Protein AF-A0A6P5A2H7-F1 (afdb_monomer_lite)

Structure (mmCIF, N/CA/C/O backbone):
data_AF-A0A6P5A2H7-F1
#
_entry.id   AF-A0A6P5A2H7-F1
#
loop_
_atom_site.group_PDB
_atom_site.id
_atom_site.type_symbol
_atom_site.label_atom_id
_atom_site.label_alt_id
_atom_site.label_comp_id
_atom_site.label_asym_id
_atom_site.label_entity_id
_atom_site.label_seq_id
_atom_site.pdbx_PDB_ins_code
_atom_site.Cartn_x
_atom_site.Cartn_y
_atom_site.Cartn_z
_atom_site.occupancy
_atom_site.B_iso_or_equiv
_atom_site.auth_seq_id
_atom_site.auth_comp_id
_atom_site.auth_asym_id
_atom_site.auth_atom_id
_atom_site.pdbx_PDB_model_num
ATOM 1 N N . MET A 1 1 ? -20.414 -15.744 13.233 1.00 48.28 1 MET A N 1
ATOM 2 C CA . MET A 1 1 ? -19.591 -16.223 12.104 1.00 48.28 1 MET A CA 1
ATOM 3 C C . MET A 1 1 ? -18.818 -17.402 12.631 1.00 48.28 1 MET A C 1
ATOM 5 O O . MET A 1 1 ? -18.365 -17.320 13.765 1.00 48.28 1 MET A O 1
ATOM 9 N N . ASP A 1 2 ? -18.699 -18.472 11.853 1.00 51.06 2 ASP A N 1
ATOM 10 C CA . ASP A 1 2 ? -17.802 -19.577 12.188 1.00 51.06 2 ASP A CA 1
ATOM 11 C C . ASP A 1 2 ? -16.380 -18.997 12.335 1.00 51.06 2 ASP A C 1
ATOM 13 O O . ASP A 1 2 ? -15.995 -18.160 11.515 1.00 51.06 2 ASP A O 1
ATOM 17 N N . ASP A 1 3 ? -15.587 -19.392 13.338 1.00 54.53 3 ASP A N 1
ATOM 18 C CA . ASP A 1 3 ? -14.183 -18.929 13.461 1.00 54.53 3 ASP A CA 1
ATOM 19 C C . ASP A 1 3 ? -13.400 -19.211 12.167 1.00 54.53 3 ASP A C 1
ATOM 21 O O . ASP A 1 3 ? -12.464 -18.491 11.804 1.00 54.53 3 ASP A O 1
ATOM 25 N N . LYS A 1 4 ? -13.878 -20.222 11.423 1.00 53.88 4 LYS A N 1
ATOM 26 C CA . LYS A 1 4 ? -13.448 -20.597 10.081 1.00 53.88 4 LYS A CA 1
ATOM 27 C C . LYS A 1 4 ? -13.602 -19.504 9.017 1.0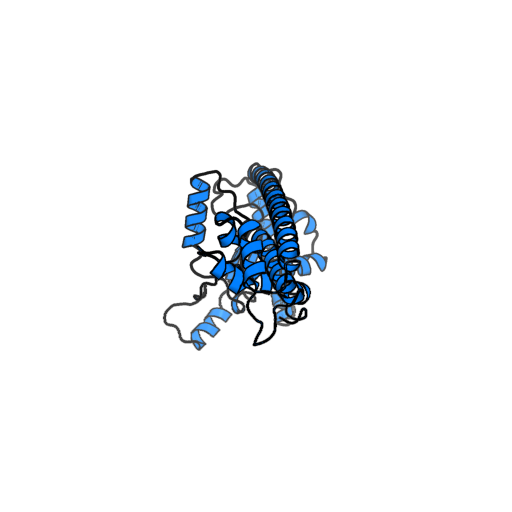0 53.88 4 LYS A C 1
ATOM 29 O O . LYS A 1 4 ? -12.895 -19.600 8.023 1.00 53.88 4 LYS A O 1
ATOM 34 N N . ASP A 1 5 ? -14.449 -18.500 9.222 1.00 54.66 5 ASP A N 1
ATOM 35 C CA . ASP A 1 5 ? -14.793 -17.460 8.243 1.00 54.66 5 ASP A CA 1
ATOM 36 C C . ASP A 1 5 ? -14.497 -16.024 8.742 1.00 54.66 5 ASP A C 1
ATOM 38 O O . ASP A 1 5 ? -15.050 -15.035 8.248 1.00 54.66 5 ASP A O 1
ATOM 42 N N . SER A 1 6 ? -13.618 -15.896 9.742 1.00 60.97 6 SER A N 1
ATOM 43 C CA . SER A 1 6 ? -13.138 -14.602 10.243 1.00 60.97 6 SER A CA 1
ATOM 44 C C . SER A 1 6 ? -12.248 -13.892 9.211 1.00 60.97 6 SER A C 1
ATOM 46 O O . SER A 1 6 ? -11.495 -14.534 8.488 1.00 60.97 6 SER A O 1
ATOM 48 N N . PHE A 1 7 ? -12.281 -12.557 9.146 1.00 59.34 7 PHE A N 1
ATOM 49 C CA . PHE A 1 7 ? -11.375 -11.741 8.333 1.00 59.34 7 PHE A CA 1
ATOM 50 C C . PHE A 1 7 ? -9.912 -12.057 8.644 1.00 59.34 7 PHE A C 1
ATOM 52 O O . PHE A 1 7 ? -9.124 -12.158 7.716 1.00 59.34 7 PHE A O 1
ATOM 59 N N . LYS A 1 8 ? -9.556 -12.290 9.916 1.00 63.56 8 LYS A N 1
ATOM 60 C CA . LYS A 1 8 ? -8.219 -12.762 10.302 1.00 63.56 8 LYS A CA 1
ATOM 61 C C . LYS A 1 8 ? -7.849 -14.056 9.588 1.00 63.56 8 LYS A C 1
ATOM 63 O O . LYS A 1 8 ? -6.813 -14.110 8.942 1.00 63.56 8 LYS A O 1
ATOM 68 N N . LYS A 1 9 ? -8.720 -15.063 9.657 1.00 65.56 9 LYS A N 1
ATOM 69 C CA . LYS A 1 9 ? -8.481 -16.356 9.021 1.00 65.56 9 LYS A CA 1
ATOM 70 C C . LYS A 1 9 ? -8.514 -16.259 7.500 1.00 65.56 9 LYS A C 1
ATOM 72 O O . LYS A 1 9 ? -7.657 -16.839 6.863 1.00 65.56 9 LYS A O 1
ATOM 77 N N . ARG A 1 10 ? -9.395 -15.444 6.912 1.00 64.19 10 ARG A N 1
ATOM 78 C CA . ARG A 1 10 ? -9.357 -15.123 5.476 1.00 64.19 10 ARG A CA 1
ATOM 79 C C . ARG A 1 10 ? -8.057 -14.424 5.089 1.00 64.19 10 ARG A C 1
ATOM 81 O O . ARG A 1 10 ? -7.563 -14.685 4.011 1.00 64.19 10 ARG A O 1
ATOM 88 N N . LEU A 1 11 ? -7.492 -13.568 5.938 1.00 62.72 11 LEU A N 1
ATOM 89 C CA . LEU A 1 11 ? -6.199 -12.923 5.694 1.00 62.72 11 LEU A CA 1
ATOM 90 C C . LEU A 1 11 ? -5.023 -13.902 5.841 1.00 62.72 11 LEU A C 1
ATOM 92 O O . LEU A 1 11 ? -4.012 -13.737 5.173 1.00 62.72 11 LEU A O 1
ATOM 96 N N . GLU A 1 12 ? -5.151 -14.890 6.729 1.00 68.31 12 GLU A N 1
ATOM 97 C CA . GLU A 1 12 ? -4.170 -15.958 6.952 1.00 68.31 12 GLU A CA 1
ATOM 98 C C . GLU A 1 12 ? -4.262 -17.073 5.885 1.00 68.31 12 GLU A C 1
ATOM 100 O O . GLU A 1 12 ? -3.249 -17.683 5.553 1.00 68.31 12 GLU A O 1
ATOM 105 N N . GLU A 1 13 ? -5.452 -17.329 5.328 1.00 62.97 13 GLU A N 1
ATOM 106 C CA . GLU A 1 13 ? -5.728 -18.330 4.283 1.00 62.97 13 GLU A CA 1
ATOM 107 C C . GLU A 1 13 ? -5.583 -17.768 2.861 1.00 62.97 13 GLU A C 1
ATOM 109 O O . GLU A 1 13 ? -5.136 -18.481 1.959 1.00 62.97 13 GLU A O 1
ATOM 114 N N . GLU A 1 14 ? -5.925 -16.494 2.641 1.00 59.12 14 GLU A N 1
ATOM 115 C CA . GLU A 1 14 ? -5.654 -15.775 1.394 1.00 59.12 14 GLU A CA 1
ATOM 116 C C . GLU A 1 14 ? -4.161 -15.429 1.365 1.00 59.12 14 GLU A C 1
ATOM 118 O O . GLU A 1 14 ? -3.723 -14.349 1.759 1.00 59.12 14 GLU A O 1
ATOM 123 N N . THR A 1 15 ? -3.368 -16.387 0.884 1.00 54.09 15 THR A N 1
ATOM 124 C CA . THR A 1 15 ? -1.927 -16.219 0.629 1.00 54.09 15 THR A CA 1
ATOM 125 C C . THR A 1 15 ? -1.640 -15.158 -0.435 1.00 54.09 15 THR A C 1
ATOM 127 O O . THR A 1 15 ? -0.510 -14.680 -0.552 1.00 54.09 15 THR A O 1
ATOM 130 N N . ASP A 1 16 ? -2.668 -14.758 -1.186 1.00 58.16 16 ASP A N 1
ATOM 131 C CA . ASP A 1 16 ? -2.595 -13.722 -2.197 1.00 58.16 16 ASP A CA 1
ATOM 132 C C . ASP A 1 16 ? -2.783 -12.325 -1.584 1.00 58.16 16 ASP A C 1
ATOM 134 O O . ASP A 1 16 ? -3.842 -11.700 -1.694 1.00 58.16 16 ASP A O 1
ATOM 138 N N . GLU A 1 17 ? -1.720 -11.816 -0.945 1.00 58.84 17 GLU A N 1
ATOM 139 C CA . GLU A 1 17 ? -1.646 -10.468 -0.347 1.00 58.84 17 GLU A CA 1
ATOM 140 C C . GLU A 1 17 ? -2.147 -9.364 -1.303 1.00 58.84 17 GLU A C 1
ATOM 142 O O . GLU A 1 17 ? -2.619 -8.303 -0.889 1.00 58.84 17 GLU A O 1
ATOM 147 N N . VAL A 1 18 ? -2.085 -9.631 -2.601 1.00 55.09 18 VAL A N 1
ATOM 148 C CA . VAL A 1 18 ? -2.538 -8.811 -3.721 1.00 55.09 18 VAL A CA 1
ATOM 149 C C . VAL A 1 18 ? -4.020 -8.525 -3.671 1.00 55.09 18 VAL A C 1
ATOM 151 O O . VAL A 1 18 ? -4.433 -7.365 -3.723 1.00 55.09 18 VAL A O 1
ATOM 154 N N . LYS A 1 19 ? -4.818 -9.588 -3.609 1.00 62.91 19 LYS A N 1
ATOM 155 C CA . LYS A 1 19 ? -6.267 -9.516 -3.667 1.00 62.91 19 LYS A CA 1
ATOM 156 C C . LYS A 1 19 ? -6.755 -8.777 -2.435 1.00 62.91 19 LYS A C 1
ATOM 158 O O . LYS A 1 19 ? -7.520 -7.823 -2.562 1.00 62.91 19 LYS A O 1
ATOM 163 N N . THR A 1 20 ? -6.179 -9.098 -1.277 1.00 63.22 20 THR A N 1
ATOM 164 C CA . THR A 1 20 ? -6.415 -8.407 -0.006 1.00 63.22 20 THR A CA 1
ATOM 165 C C . THR A 1 20 ? -6.059 -6.923 -0.077 1.00 63.22 20 THR A C 1
ATOM 167 O O . THR A 1 20 ? -6.863 -6.090 0.326 1.00 63.22 20 THR A O 1
ATOM 170 N N . THR A 1 21 ? -4.897 -6.567 -0.631 1.00 62.97 21 THR A N 1
ATOM 171 C CA . THR A 1 21 ? -4.448 -5.168 -0.757 1.00 62.97 21 THR A CA 1
ATOM 172 C C . THR A 1 21 ? -5.308 -4.384 -1.760 1.00 62.97 21 THR A C 1
ATOM 174 O O . THR A 1 21 ? -5.609 -3.212 -1.540 1.00 62.97 21 THR A O 1
ATOM 177 N N . SER A 1 22 ? -5.763 -5.021 -2.843 1.00 61.41 22 SER A N 1
ATOM 178 C CA . SER A 1 22 ? -6.564 -4.379 -3.895 1.00 61.41 22 SER A CA 1
ATOM 179 C C . SER A 1 22 ? -7.938 -3.883 -3.426 1.00 61.41 22 SER A C 1
ATOM 181 O O . SER A 1 22 ? -8.444 -2.910 -3.984 1.00 61.41 22 SER A O 1
ATOM 183 N N . TYR A 1 23 ? -8.512 -4.486 -2.375 1.00 61.44 23 TYR A N 1
ATOM 184 C CA . TYR A 1 23 ? -9.780 -4.042 -1.781 1.00 61.44 23 TYR A CA 1
ATOM 185 C C . TYR A 1 23 ? -9.692 -2.672 -1.102 1.00 61.44 23 TYR A C 1
ATOM 187 O O . TYR A 1 23 ? -10.712 -2.016 -0.911 1.00 61.44 23 TYR A O 1
ATOM 195 N N . PHE A 1 24 ? -8.487 -2.232 -0.735 1.00 59.00 24 PHE A N 1
ATOM 196 C CA . PHE A 1 24 ? -8.271 -0.971 -0.024 1.00 59.00 24 PHE A CA 1
ATOM 197 C C . PHE A 1 24 ? -7.977 0.213 -0.952 1.00 59.00 24 PHE A C 1
ATOM 199 O O . PHE A 1 24 ? -7.804 1.335 -0.476 1.00 59.00 24 PHE A O 1
ATOM 206 N N . TYR A 1 25 ? -7.915 -0.010 -2.266 1.00 59.78 25 TYR A N 1
ATOM 207 C CA . TYR A 1 25 ? -7.719 1.053 -3.246 1.00 59.78 25 TYR A CA 1
ATOM 208 C C . TYR A 1 25 ? -9.031 1.414 -3.938 1.00 59.78 25 TYR A C 1
ATOM 210 O O . TYR A 1 25 ? -9.888 0.565 -4.177 1.00 59.78 25 TYR A O 1
ATOM 218 N N . LEU A 1 26 ? -9.164 2.690 -4.308 1.00 51.38 26 LEU A N 1
ATOM 219 C CA . LEU A 1 26 ? -10.246 3.164 -5.166 1.00 51.38 26 LEU A CA 1
ATOM 220 C C . LEU A 1 26 ? -10.202 2.409 -6.500 1.00 51.38 26 LEU A C 1
ATOM 222 O O . LEU A 1 26 ? -9.329 2.638 -7.339 1.00 51.38 26 LEU A O 1
ATOM 226 N N . GLN A 1 27 ? -11.158 1.503 -6.694 1.00 46.53 27 GLN A N 1
ATOM 227 C CA . GLN A 1 27 ? -11.387 0.871 -7.983 1.00 46.53 27 GLN A CA 1
ATOM 228 C C . GLN A 1 27 ? -12.131 1.868 -8.872 1.00 46.53 27 GLN A C 1
ATOM 230 O O . GLN A 1 27 ? -13.315 2.131 -8.679 1.00 46.53 27 GLN A O 1
ATOM 235 N N . SER A 1 28 ? -11.432 2.457 -9.840 1.00 45.81 28 SER A N 1
ATOM 236 C CA . SER A 1 28 ? -12.097 3.165 -10.934 1.00 45.81 28 SER A CA 1
ATOM 237 C C . SER A 1 28 ? -12.487 2.160 -12.022 1.00 45.81 28 SER A C 1
ATOM 239 O O . SER A 1 28 ? -11.718 1.276 -12.405 1.00 45.81 28 SER A O 1
ATOM 241 N N . ASN A 1 29 ? -13.724 2.279 -12.500 1.00 45.09 29 ASN A N 1
ATOM 242 C CA . ASN A 1 29 ? -14.333 1.329 -13.432 1.00 45.09 29 ASN A CA 1
ATOM 243 C C . ASN A 1 29 ? -13.847 1.513 -14.886 1.00 45.09 29 ASN A C 1
ATOM 245 O O . ASN A 1 29 ? -14.053 0.641 -15.746 1.00 45.09 29 ASN A O 1
ATOM 249 N N . GLU A 1 30 ? -13.154 2.614 -15.177 1.00 48.88 30 GLU A N 1
ATOM 250 C CA . GLU A 1 30 ? -12.672 2.947 -16.514 1.00 48.88 30 GLU A CA 1
ATOM 251 C C . GLU A 1 30 ? -11.257 2.417 -16.763 1.00 48.88 30 GLU A C 1
ATOM 253 O O . GLU A 1 30 ? -10.343 2.623 -15.973 1.00 48.88 30 GLU A O 1
ATOM 258 N N . ALA A 1 31 ? -11.054 1.708 -17.880 1.00 53.22 31 ALA A N 1
ATOM 259 C CA . ALA A 1 31 ? -9.735 1.168 -18.219 1.00 53.22 31 ALA A CA 1
ATOM 260 C C . ALA A 1 31 ? -8.844 2.228 -18.867 1.00 53.22 31 ALA A C 1
ATOM 262 O O . ALA A 1 31 ? -9.283 2.933 -19.777 1.00 53.22 31 ALA A O 1
ATOM 263 N N . ARG A 1 32 ? -7.567 2.262 -18.470 1.00 58.31 32 ARG A N 1
ATOM 264 C CA . ARG A 1 32 ? -6.563 3.229 -18.948 1.00 58.31 32 ARG A CA 1
ATOM 265 C C . ARG A 1 32 ? -6.337 3.213 -20.454 1.00 58.31 32 ARG A C 1
ATOM 267 O O . ARG A 1 32 ? -5.975 4.230 -21.030 1.00 58.31 32 ARG A O 1
ATOM 274 N N . PHE A 1 33 ? -6.617 2.079 -21.081 1.00 56.88 33 PHE A N 1
ATOM 275 C CA . PHE A 1 33 ? -6.424 1.849 -22.507 1.00 56.88 33 PHE A CA 1
ATOM 276 C C . PHE A 1 33 ? -7.741 1.574 -23.239 1.00 56.88 33 PHE A C 1
ATOM 278 O O . PHE A 1 33 ? -7.750 0.850 -24.229 1.00 56.88 33 PHE A O 1
ATOM 285 N N . ARG A 1 34 ? -8.869 2.106 -22.743 1.00 59.41 34 ARG A N 1
ATOM 286 C CA . ARG A 1 34 ? -10.143 2.097 -23.477 1.00 59.41 34 ARG A CA 1
ATOM 287 C C . ARG A 1 34 ? -10.202 3.308 -24.401 1.00 59.41 34 ARG A C 1
ATOM 289 O O . ARG A 1 34 ? -10.323 4.423 -23.894 1.00 59.41 34 ARG A O 1
ATOM 296 N N . PRO A 1 35 ? -10.164 3.117 -25.723 1.00 59.19 35 PRO A N 1
ATOM 297 C CA . PRO A 1 35 ? -10.552 4.172 -26.632 1.00 59.19 35 PRO A CA 1
ATOM 298 C C . PRO A 1 35 ? -12.079 4.300 -26.566 1.00 59.19 35 PRO A C 1
ATOM 300 O O . PRO A 1 35 ? -12.805 3.309 -26.434 1.00 59.19 35 PRO A O 1
ATOM 303 N N . GLU A 1 36 ? -12.572 5.530 -26.574 1.00 62.62 36 GLU A N 1
ATOM 304 C CA . GLU A 1 36 ? -14.009 5.788 -26.601 1.00 62.62 36 GLU A CA 1
ATOM 305 C C . GLU A 1 36 ? -14.561 5.357 -27.970 1.00 62.62 36 GLU A C 1
ATOM 307 O O . GLU A 1 36 ? -13.952 5.628 -29.003 1.00 62.62 36 GLU A O 1
ATOM 312 N N . ASN A 1 37 ? -15.714 4.679 -27.981 1.00 68.81 37 ASN A N 1
ATOM 313 C CA . ASN A 1 37 ? -16.463 4.325 -29.197 1.00 68.81 37 ASN A CA 1
ATOM 314 C C . ASN A 1 37 ? -15.807 3.295 -30.143 1.00 68.81 37 ASN A C 1
ATOM 316 O O . ASN A 1 37 ? -15.894 3.432 -31.362 1.00 68.81 37 ASN A O 1
ATOM 320 N N . VAL A 1 38 ? -15.191 2.232 -29.613 1.00 74.94 38 VAL A N 1
ATOM 321 C CA . VAL A 1 38 ? -14.641 1.126 -30.431 1.00 74.94 38 VAL A CA 1
ATOM 322 C C . VAL A 1 38 ? -15.283 -0.206 -30.072 1.00 74.94 38 VAL A C 1
ATOM 324 O O . VAL A 1 38 ? -15.552 -0.483 -28.902 1.00 74.94 38 VAL A O 1
ATOM 327 N N . SER A 1 39 ? -15.510 -1.048 -31.083 1.00 80.62 39 SER A N 1
ATOM 328 C CA . SER A 1 39 ? -16.035 -2.406 -30.887 1.00 80.62 39 SER A CA 1
ATOM 329 C C . SER A 1 39 ? -15.072 -3.277 -30.066 1.00 80.62 39 SER A C 1
ATOM 331 O O . SER A 1 39 ? -13.864 -3.031 -30.029 1.00 80.62 39 SER A O 1
ATOM 333 N N . GLU A 1 40 ? -15.579 -4.336 -29.423 1.00 79.06 40 GLU A N 1
ATOM 334 C CA . GLU A 1 40 ? -14.734 -5.259 -28.645 1.00 79.06 40 GLU A CA 1
ATOM 335 C C . GLU A 1 40 ? -13.644 -5.943 -29.483 1.00 79.06 40 GLU A C 1
ATOM 337 O O . GLU A 1 40 ? -12.555 -6.221 -28.979 1.00 79.06 40 GLU A O 1
ATOM 342 N N . GLU A 1 41 ? -13.907 -6.202 -30.762 1.00 80.06 41 GLU A N 1
ATOM 343 C CA . GLU A 1 41 ? -12.941 -6.821 -31.671 1.00 80.06 41 GLU A CA 1
ATOM 344 C C . GLU A 1 41 ? -11.809 -5.856 -32.024 1.00 80.06 41 GLU A C 1
ATOM 346 O O . GLU A 1 41 ? -10.633 -6.209 -31.913 1.00 80.06 41 GLU A O 1
ATOM 351 N N . GLN A 1 42 ? -12.146 -4.605 -32.352 1.00 77.06 42 GLN A N 1
ATOM 352 C CA . GLN A 1 42 ? -11.155 -3.546 -32.561 1.00 77.06 42 GLN A CA 1
ATOM 353 C C . GLN A 1 42 ? -10.351 -3.286 -31.283 1.00 77.06 42 GLN A C 1
ATOM 355 O O . GLN A 1 42 ? -9.136 -3.102 -31.353 1.00 77.06 42 GLN A O 1
ATOM 360 N N . ARG A 1 43 ? -10.994 -3.361 -30.109 1.00 73.69 43 ARG A N 1
ATOM 361 C CA . ARG A 1 43 ? -10.325 -3.279 -28.804 1.00 73.69 43 ARG A CA 1
ATOM 362 C C . ARG A 1 43 ? -9.286 -4.387 -28.649 1.00 73.69 43 ARG A C 1
ATOM 364 O O . ARG A 1 43 ? -8.129 -4.091 -28.371 1.00 73.69 43 ARG A O 1
ATOM 371 N N . LYS A 1 44 ? -9.661 -5.651 -28.864 1.00 77.12 44 LYS A N 1
ATOM 372 C CA . LYS A 1 44 ? -8.729 -6.789 -28.761 1.00 77.12 44 LYS A CA 1
ATOM 373 C C . LYS A 1 44 ? -7.543 -6.639 -29.716 1.00 77.12 44 LYS A C 1
ATOM 375 O O . LYS A 1 44 ? -6.404 -6.835 -29.303 1.00 77.12 44 LYS A O 1
ATOM 380 N N . GLN A 1 45 ? -7.792 -6.222 -30.957 1.00 77.81 45 GLN A N 1
ATOM 381 C CA . GLN A 1 45 ? -6.728 -5.990 -31.938 1.00 77.81 45 GLN A CA 1
ATOM 382 C C . GLN A 1 45 ? -5.789 -4.840 -31.545 1.00 77.81 45 GLN A C 1
ATOM 384 O O . GLN A 1 45 ? -4.583 -4.936 -31.760 1.00 77.81 45 GLN A O 1
ATOM 389 N N . GLN A 1 46 ? -6.309 -3.755 -30.966 1.00 73.75 46 GLN A N 1
ATOM 390 C CA . GLN A 1 46 ? -5.482 -2.643 -30.490 1.00 73.75 46 GLN A CA 1
ATOM 391 C C . GLN A 1 46 ? -4.669 -3.019 -29.248 1.00 73.75 46 GLN A C 1
ATOM 393 O O . GLN A 1 46 ? -3.487 -2.686 -29.167 1.00 73.75 46 GLN A O 1
ATOM 398 N N . LEU A 1 47 ? -5.258 -3.757 -28.304 1.00 73.56 47 LEU A N 1
ATOM 399 C CA . LEU A 1 47 ? -4.553 -4.239 -27.112 1.00 73.56 47 LEU A CA 1
ATOM 400 C C . LEU A 1 47 ? -3.387 -5.167 -27.479 1.00 73.56 47 LEU A C 1
ATOM 402 O O . LEU A 1 47 ? -2.327 -5.074 -26.870 1.00 73.56 47 LEU A O 1
ATOM 406 N N . GLN A 1 48 ? -3.535 -5.990 -28.521 1.00 75.62 48 GLN A N 1
ATOM 407 C CA . GLN A 1 48 ? -2.446 -6.827 -29.044 1.00 75.62 48 GLN A CA 1
ATOM 408 C C . GLN A 1 48 ? -1.300 -6.029 -29.685 1.00 75.62 48 GLN A C 1
ATOM 410 O O . GLN A 1 48 ? -0.187 -6.537 -29.787 1.00 75.62 48 GLN A O 1
ATOM 415 N N . LYS A 1 49 ? -1.556 -4.792 -30.127 1.00 76.94 49 LYS A N 1
ATOM 416 C CA . LYS A 1 49 ? -0.584 -3.934 -30.827 1.00 76.94 49 LYS A CA 1
ATOM 417 C C . LYS A 1 49 ? 0.017 -2.840 -29.945 1.00 76.94 49 LYS A C 1
ATOM 419 O O . LYS A 1 49 ? 0.855 -2.080 -30.419 1.00 76.94 49 LYS A O 1
ATOM 424 N N . THR A 1 50 ? -0.426 -2.718 -28.695 1.00 76.56 50 THR A N 1
ATOM 425 C CA . THR A 1 50 ? -0.026 -1.622 -27.807 1.00 76.56 50 THR A CA 1
ATOM 426 C C . THR A 1 50 ? 0.675 -2.146 -26.566 1.00 76.56 50 THR A C 1
ATOM 428 O O . THR A 1 50 ? 0.160 -3.004 -25.846 1.00 76.56 50 THR A O 1
ATOM 431 N N . LEU A 1 51 ? 1.840 -1.570 -26.291 1.00 84.38 51 LEU A N 1
ATOM 432 C CA . LEU A 1 51 ? 2.595 -1.813 -25.075 1.00 84.38 51 LEU A CA 1
ATOM 433 C C . LEU A 1 51 ? 2.298 -0.705 -24.058 1.00 84.38 51 LEU A C 1
ATOM 435 O O . LEU A 1 51 ? 2.280 0.479 -24.396 1.00 84.38 51 LEU A O 1
ATOM 439 N N . GLY A 1 52 ? 2.020 -1.100 -22.820 1.00 85.94 52 GLY A N 1
ATOM 440 C CA . GLY A 1 52 ? 1.835 -0.180 -21.705 1.00 85.94 52 GLY A CA 1
ATOM 441 C C . GLY A 1 52 ? 3.169 0.171 -21.054 1.00 85.94 52 GLY A C 1
ATOM 442 O O . GLY A 1 52 ? 4.033 -0.693 -20.906 1.00 85.94 52 GLY A O 1
ATOM 443 N N . LEU A 1 53 ? 3.310 1.420 -20.615 1.00 86.62 53 LEU A N 1
ATOM 444 C CA . LEU A 1 53 ? 4.379 1.834 -19.713 1.00 86.62 53 LEU A CA 1
ATOM 445 C C . LEU A 1 53 ? 3.760 2.350 -18.415 1.00 86.62 53 LEU A C 1
ATOM 447 O O . LEU A 1 53 ? 2.861 3.197 -18.432 1.00 86.62 53 LEU A O 1
ATOM 451 N N . MET A 1 54 ? 4.245 1.846 -17.288 1.00 86.94 54 MET A N 1
ATOM 452 C CA . MET A 1 54 ? 3.852 2.298 -15.962 1.00 86.94 54 MET A CA 1
ATOM 453 C C . MET A 1 54 ? 5.089 2.667 -15.158 1.00 86.94 54 MET A C 1
ATOM 455 O O . MET A 1 54 ? 6.097 1.976 -15.201 1.00 86.94 54 MET A O 1
ATOM 459 N N . VAL A 1 55 ? 4.986 3.746 -14.397 1.00 86.75 55 VAL A N 1
ATOM 460 C CA . VAL A 1 55 ? 5.967 4.117 -13.384 1.00 86.75 55 VAL A CA 1
ATOM 461 C C . VAL A 1 55 ? 5.286 3.977 -12.032 1.00 86.75 55 VAL A C 1
ATOM 463 O O . VAL A 1 55 ? 4.138 4.408 -11.872 1.00 86.75 55 VAL A O 1
ATOM 466 N N . TYR A 1 56 ? 5.960 3.340 -11.083 1.00 85.75 56 TYR A N 1
ATOM 467 C CA . TYR A 1 56 ? 5.484 3.204 -9.713 1.00 85.75 56 TYR A CA 1
ATOM 468 C C . TYR A 1 56 ? 6.635 3.377 -8.731 1.00 85.75 56 TYR A C 1
ATOM 470 O O . TYR A 1 56 ? 7.799 3.231 -9.086 1.00 85.75 56 TYR A O 1
ATOM 478 N N . SER A 1 57 ? 6.302 3.688 -7.485 1.00 82.19 57 SER A N 1
ATOM 479 C CA . SER A 1 57 ? 7.276 3.842 -6.411 1.00 82.19 57 SER A CA 1
ATOM 480 C C . SER A 1 57 ? 6.753 3.161 -5.151 1.00 82.19 57 SER A C 1
ATOM 482 O O . SER A 1 57 ? 5.557 2.884 -5.030 1.00 82.19 57 SER A O 1
ATOM 484 N N . GLN A 1 58 ? 7.611 2.897 -4.166 1.00 72.19 58 GLN A N 1
ATOM 485 C CA . GLN A 1 58 ? 7.146 2.304 -2.904 1.00 72.19 58 GLN A CA 1
ATOM 486 C C . GLN A 1 58 ? 6.225 3.245 -2.116 1.00 72.19 58 GLN A C 1
ATOM 488 O O . GLN A 1 58 ? 5.375 2.802 -1.340 1.00 72.19 58 GLN A O 1
ATOM 493 N N . THR A 1 59 ? 6.390 4.557 -2.304 1.00 67.25 59 THR A N 1
ATOM 494 C CA . THR A 1 59 ? 5.505 5.568 -1.711 1.00 67.25 59 THR A CA 1
ATOM 495 C C . THR A 1 59 ? 4.190 5.705 -2.466 1.00 67.25 59 THR A C 1
ATOM 497 O O . THR A 1 59 ? 3.181 6.051 -1.845 1.00 67.25 59 THR A O 1
ATOM 500 N N . ASP A 1 60 ? 4.186 5.395 -3.764 1.00 71.00 60 ASP A N 1
ATOM 501 C CA . ASP A 1 60 ? 3.017 5.431 -4.627 1.00 71.00 60 ASP A CA 1
ATOM 502 C C . ASP A 1 60 ? 2.618 4.052 -5.140 1.00 71.00 60 ASP A C 1
ATOM 504 O O . ASP A 1 60 ? 2.767 3.736 -6.324 1.00 71.00 60 ASP A O 1
ATOM 508 N N . ARG A 1 61 ? 2.090 3.234 -4.216 1.00 68.31 61 ARG A N 1
ATOM 509 C CA . ARG A 1 61 ? 1.652 1.880 -4.543 1.00 68.31 61 ARG A CA 1
ATOM 510 C C . ARG A 1 61 ? 0.584 1.878 -5.633 1.00 68.31 61 ARG A C 1
ATOM 512 O O . ARG A 1 61 ? -0.412 2.596 -5.542 1.00 68.31 61 ARG A O 1
ATOM 519 N N . LYS A 1 62 ? 0.788 1.041 -6.652 1.00 74.12 62 LYS A N 1
ATOM 520 C CA . LYS A 1 62 ? -0.155 0.839 -7.763 1.00 74.12 62 LYS A CA 1
ATOM 521 C C . LYS A 1 62 ? -0.783 -0.548 -7.703 1.00 74.12 62 LYS A C 1
ATOM 523 O O . LYS A 1 62 ? -0.183 -1.501 -7.203 1.00 74.12 62 LYS A O 1
ATOM 528 N N . ALA A 1 63 ? -1.981 -0.673 -8.275 1.00 74.50 63 ALA A N 1
ATOM 529 C CA . ALA A 1 63 ? -2.563 -1.980 -8.556 1.00 74.50 63 ALA A CA 1
ATOM 530 C C . ALA A 1 63 ? -1.569 -2.828 -9.372 1.00 74.50 63 ALA A C 1
ATOM 532 O O . ALA A 1 63 ? -0.875 -2.311 -10.247 1.00 74.50 63 ALA A O 1
ATOM 533 N N . TYR A 1 64 ? -1.484 -4.121 -9.060 1.00 79.50 64 TYR A N 1
ATOM 534 C CA . TYR A 1 64 ? -0.554 -5.077 -9.678 1.00 79.50 64 TYR A CA 1
ATOM 535 C C . TYR A 1 64 ? 0.947 -4.783 -9.513 1.00 79.50 64 TYR A C 1
ATOM 537 O O . TYR A 1 64 ? 1.752 -5.496 -10.104 1.00 79.50 64 TYR A O 1
ATOM 545 N N . GLN A 1 65 ? 1.355 -3.814 -8.678 1.00 84.44 65 GLN A N 1
ATOM 546 C CA . GLN A 1 65 ? 2.776 -3.534 -8.416 1.00 84.44 65 GLN A CA 1
ATOM 547 C C . GLN A 1 65 ? 3.572 -4.793 -8.054 1.00 84.44 65 GLN A C 1
ATOM 549 O O . GLN A 1 65 ? 4.653 -5.003 -8.583 1.00 84.44 65 GLN A O 1
ATOM 554 N N . HIS A 1 66 ? 3.019 -5.652 -7.202 1.00 82.62 66 HIS A N 1
ATOM 555 C CA . HIS A 1 66 ? 3.647 -6.912 -6.812 1.00 82.62 66 HIS A CA 1
ATOM 556 C C . HIS A 1 66 ? 3.895 -7.857 -8.007 1.00 82.62 66 HIS A C 1
ATOM 55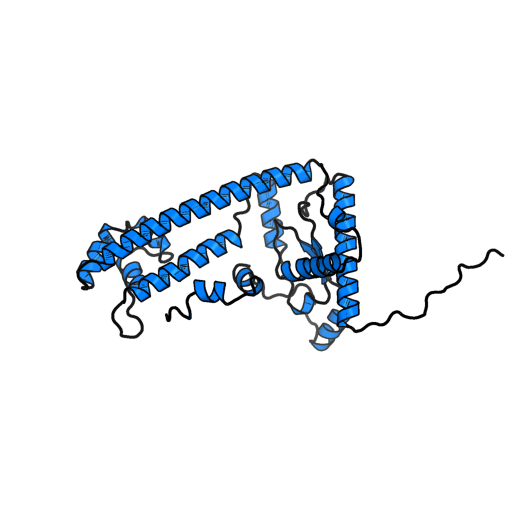8 O O . HIS A 1 66 ? 4.897 -8.556 -7.986 1.00 82.62 66 HIS A O 1
ATOM 564 N N . VAL A 1 67 ? 3.040 -7.885 -9.049 1.00 88.06 67 VAL A N 1
ATOM 565 C CA . VAL A 1 67 ? 3.273 -8.729 -10.240 1.00 88.06 67 VAL A CA 1
ATOM 566 C C . VAL A 1 67 ? 4.526 -8.237 -10.945 1.00 88.06 67 VAL A C 1
ATOM 568 O O . VAL A 1 67 ? 5.372 -9.025 -11.353 1.00 88.06 67 VAL A O 1
ATOM 571 N N . PHE A 1 68 ? 4.656 -6.917 -11.062 1.00 90.25 68 PHE A N 1
ATOM 572 C CA . PHE A 1 68 ? 5.805 -6.286 -11.692 1.00 90.25 68 PHE A CA 1
ATOM 573 C C . PHE A 1 68 ? 7.081 -6.454 -10.862 1.00 90.25 68 PHE A C 1
ATOM 575 O O . PHE A 1 68 ? 8.110 -6.840 -11.412 1.00 90.25 68 PHE A O 1
ATOM 582 N N . SER A 1 69 ? 7.001 -6.261 -9.543 1.00 88.62 69 SER A N 1
ATOM 583 C CA . SER A 1 69 ? 8.103 -6.533 -8.616 1.00 88.62 69 SER A CA 1
ATOM 584 C C . SER A 1 69 ? 8.539 -7.994 -8.687 1.00 88.62 69 SER A C 1
ATOM 586 O O . SER A 1 69 ? 9.726 -8.254 -8.860 1.00 88.62 69 SER A O 1
ATOM 588 N N . LYS A 1 70 ? 7.590 -8.937 -8.657 1.00 89.25 70 LYS A N 1
ATOM 589 C CA . LYS A 1 70 ? 7.864 -10.371 -8.772 1.00 89.25 70 LYS A CA 1
ATOM 590 C C . LYS A 1 70 ? 8.510 -10.717 -10.109 1.00 89.25 70 LYS A C 1
ATOM 592 O O . LYS A 1 70 ? 9.490 -11.442 -10.128 1.00 89.25 70 LYS A O 1
ATOM 597 N N . ARG A 1 71 ? 8.040 -10.142 -11.221 1.00 90.25 71 ARG A N 1
ATOM 598 C CA . ARG A 1 71 ? 8.669 -10.328 -12.540 1.00 90.25 71 ARG A CA 1
ATOM 599 C C . ARG A 1 71 ? 10.146 -9.912 -12.525 1.00 90.25 71 ARG A C 1
ATOM 601 O O . ARG A 1 71 ? 10.989 -10.621 -13.064 1.00 90.25 71 ARG A O 1
ATOM 608 N N . ILE A 1 72 ? 10.467 -8.778 -11.898 1.00 89.06 72 ILE A N 1
ATOM 609 C CA . ILE A 1 72 ? 11.854 -8.307 -11.749 1.00 89.06 72 ILE A CA 1
ATOM 610 C C . ILE A 1 72 ? 12.650 -9.224 -10.807 1.00 89.06 72 ILE A C 1
ATOM 612 O O . ILE A 1 72 ? 13.825 -9.491 -11.058 1.00 89.06 72 ILE A O 1
ATOM 616 N N . GLU A 1 73 ? 12.040 -9.701 -9.722 1.00 87.56 73 GLU A N 1
ATOM 617 C CA . GLU A 1 73 ? 12.656 -10.638 -8.778 1.00 87.56 73 GLU A CA 1
ATOM 618 C C . GLU A 1 73 ? 12.976 -11.982 -9.431 1.00 87.56 73 GLU A C 1
ATOM 620 O O . GLU A 1 73 ? 14.117 -12.422 -9.331 1.00 87.56 73 GLU A O 1
ATOM 625 N N . ASP A 1 74 ? 12.025 -12.577 -10.152 1.00 88.06 74 ASP A N 1
ATOM 626 C CA . ASP A 1 74 ? 12.190 -13.829 -10.893 1.00 88.06 74 ASP A CA 1
ATOM 627 C C . ASP A 1 74 ? 13.309 -13.691 -11.941 1.00 88.06 74 ASP A C 1
ATOM 629 O O . ASP A 1 74 ? 14.180 -14.557 -12.044 1.00 88.06 74 ASP A O 1
ATOM 633 N N . PHE A 1 75 ? 13.348 -12.561 -12.659 1.00 87.06 75 PHE A N 1
ATOM 634 C CA . PHE A 1 75 ? 14.423 -12.237 -13.604 1.00 87.06 75 PHE A CA 1
ATOM 635 C C . PHE A 1 75 ? 15.791 -12.106 -12.914 1.00 87.06 75 PHE A C 1
ATOM 637 O O . PHE A 1 75 ? 16.783 -12.678 -13.358 1.00 87.06 75 PHE A O 1
ATOM 644 N N . THR A 1 76 ? 15.855 -11.404 -11.781 1.00 84.25 76 THR A N 1
ATOM 645 C CA . THR A 1 76 ? 17.110 -11.210 -11.037 1.00 84.25 76 THR A CA 1
ATOM 646 C C . THR A 1 76 ? 17.592 -12.510 -10.379 1.00 84.25 76 THR A C 1
ATOM 648 O O . THR A 1 76 ? 18.796 -12.754 -10.280 1.00 84.25 76 THR A O 1
ATOM 651 N N . ALA A 1 77 ? 16.670 -13.354 -9.908 1.00 83.12 77 ALA A N 1
ATOM 652 C CA . ALA A 1 77 ? 16.963 -14.627 -9.256 1.00 83.12 77 ALA A CA 1
ATOM 653 C C . ALA A 1 77 ? 17.508 -15.679 -10.231 1.00 83.12 77 ALA A C 1
ATOM 655 O O . ALA A 1 77 ? 18.314 -16.513 -9.822 1.00 83.12 77 ALA A O 1
ATOM 656 N N . ALA A 1 78 ? 17.136 -15.599 -11.513 1.00 79.12 78 ALA A N 1
ATOM 657 C CA . ALA A 1 78 ? 17.678 -16.447 -12.575 1.00 79.12 78 ALA A CA 1
ATOM 658 C C . ALA A 1 78 ? 19.186 -16.227 -12.836 1.00 79.12 78 ALA A C 1
ATOM 660 O O . ALA A 1 78 ? 19.797 -16.998 -13.570 1.00 79.12 78 ALA A O 1
ATOM 661 N N . GLY A 1 79 ? 19.811 -15.227 -12.197 1.00 66.06 79 GLY A N 1
ATOM 662 C CA . GLY A 1 79 ? 21.264 -15.039 -12.206 1.00 66.06 79 GLY A CA 1
ATOM 663 C C . GLY A 1 79 ? 21.815 -14.426 -13.494 1.00 66.06 79 GLY A C 1
ATOM 664 O O . GLY A 1 79 ? 23.022 -14.473 -13.715 1.00 66.06 79 GLY A O 1
ATOM 665 N N . GLU A 1 80 ? 20.955 -13.847 -14.335 1.00 60.19 80 GLU A N 1
ATOM 666 C CA . GLU A 1 80 ? 21.329 -13.414 -15.686 1.00 60.19 80 GLU A CA 1
ATOM 667 C C . GLU A 1 80 ? 22.112 -12.091 -15.739 1.00 60.19 80 GLU A C 1
ATOM 669 O O . GLU A 1 80 ? 22.717 -11.795 -16.764 1.00 60.19 80 GLU A O 1
ATOM 674 N N . LEU A 1 81 ? 22.199 -11.323 -14.645 1.00 58.12 81 LEU A N 1
ATOM 675 C CA . LEU A 1 81 ? 23.057 -10.135 -14.541 1.00 58.12 81 LEU A CA 1
ATOM 676 C C . LEU A 1 81 ? 23.384 -9.805 -13.068 1.00 58.12 81 LEU A C 1
ATOM 678 O O . LEU A 1 81 ? 22.640 -10.147 -12.146 1.00 58.12 81 LEU A O 1
ATOM 682 N N . ASP A 1 82 ? 24.466 -9.048 -12.846 1.00 62.50 82 ASP A N 1
ATOM 683 C CA . ASP A 1 82 ? 24.920 -8.514 -11.544 1.00 62.50 82 ASP A CA 1
ATOM 684 C C . ASP A 1 82 ? 24.001 -7.362 -11.029 1.00 62.50 82 ASP A C 1
ATOM 686 O O . ASP A 1 82 ? 24.447 -6.356 -10.473 1.00 62.50 82 ASP A O 1
ATOM 690 N N . LEU A 1 83 ? 22.681 -7.499 -11.230 1.00 62.00 83 LEU A N 1
ATOM 691 C CA . LEU A 1 83 ? 21.629 -6.476 -11.058 1.00 62.00 83 LEU A CA 1
ATOM 692 C C . LEU A 1 83 ? 21.355 -6.123 -9.601 1.00 62.00 83 LEU A C 1
ATOM 694 O O . LEU A 1 83 ? 20.690 -5.132 -9.308 1.00 62.00 83 LEU A O 1
ATOM 698 N N . LYS A 1 84 ? 21.876 -6.907 -8.652 1.00 59.69 84 LYS A N 1
ATOM 699 C CA . LYS A 1 84 ? 21.764 -6.576 -7.225 1.00 59.69 84 LYS A CA 1
ATOM 700 C C . LYS A 1 84 ? 22.403 -5.218 -6.910 1.00 59.69 84 LYS A C 1
ATOM 702 O O . LYS A 1 84 ? 21.916 -4.527 -6.022 1.00 59.69 84 LYS A O 1
ATOM 707 N N . LYS A 1 85 ? 23.426 -4.809 -7.673 1.00 58.12 85 LYS A N 1
ATOM 708 C CA . LYS A 1 85 ? 24.049 -3.477 -7.584 1.00 58.12 85 LYS A CA 1
ATOM 709 C C . LYS A 1 85 ? 23.185 -2.360 -8.178 1.00 58.12 85 LYS A C 1
ATOM 711 O O . LYS A 1 85 ? 23.394 -1.197 -7.856 1.00 58.12 85 LYS A O 1
ATOM 716 N N . GLU A 1 86 ? 22.209 -2.680 -9.026 1.00 63.59 86 GLU A N 1
ATOM 717 C CA . GLU A 1 86 ? 21.356 -1.673 -9.671 1.00 63.59 86 GLU A CA 1
ATOM 718 C C . GLU A 1 86 ? 20.247 -1.142 -8.759 1.00 63.59 86 GLU A C 1
ATOM 720 O O . GLU A 1 86 ? 19.694 -0.079 -9.033 1.00 63.59 86 GLU A O 1
ATOM 725 N N . LYS A 1 87 ? 19.956 -1.839 -7.652 1.00 68.81 87 LYS A N 1
ATOM 726 C CA . LYS A 1 87 ? 19.007 -1.384 -6.625 1.00 68.81 87 LYS A CA 1
ATOM 727 C C . LYS A 1 87 ? 19.643 -0.495 -5.549 1.00 68.81 87 LYS A C 1
ATOM 729 O O . LYS A 1 87 ? 18.933 -0.032 -4.659 1.00 68.81 87 LYS A O 1
ATOM 734 N N . GLU A 1 88 ? 20.958 -0.268 -5.583 1.00 81.12 88 GLU A N 1
ATOM 735 C CA . GLU A 1 88 ? 21.605 0.615 -4.612 1.00 81.12 88 GLU A CA 1
ATOM 736 C C . GLU A 1 88 ? 21.252 2.078 -4.913 1.00 81.12 88 GLU A C 1
ATOM 738 O O . GLU A 1 88 ? 21.513 2.587 -6.006 1.00 81.12 88 GLU A O 1
ATOM 743 N N . ARG A 1 89 ? 20.645 2.754 -3.929 1.00 88.81 89 ARG A N 1
ATOM 744 C CA . ARG A 1 89 ? 20.294 4.173 -4.033 1.00 88.81 89 ARG A CA 1
ATOM 745 C C . ARG A 1 89 ? 21.575 5.011 -4.136 1.00 88.81 89 ARG A C 1
ATOM 747 O O . ARG A 1 89 ? 22.480 4.840 -3.311 1.00 88.81 89 ARG A O 1
ATOM 754 N N . PRO A 1 90 ? 21.678 5.945 -5.094 1.00 91.38 90 PRO A N 1
ATOM 755 C CA . PRO A 1 90 ? 22.796 6.873 -5.137 1.00 91.38 90 PRO A CA 1
ATOM 756 C C . PRO A 1 90 ? 22.755 7.819 -3.925 1.00 91.38 90 PRO A C 1
ATOM 758 O O . PRO A 1 90 ? 21.717 8.058 -3.313 1.00 91.38 90 PRO A O 1
ATOM 761 N N . ARG A 1 91 ? 23.905 8.388 -3.549 1.00 92.62 91 ARG A N 1
ATOM 762 C CA . ARG A 1 91 ? 24.035 9.248 -2.353 1.00 92.62 91 ARG A CA 1
ATOM 763 C C . ARG A 1 91 ? 23.651 10.715 -2.611 1.00 92.62 91 ARG A C 1
ATOM 765 O O . ARG A 1 91 ? 24.353 11.623 -2.151 1.00 92.62 91 ARG A O 1
ATOM 772 N N . THR A 1 92 ? 22.536 10.943 -3.293 1.00 93.12 92 THR A N 1
ATOM 773 C CA . THR A 1 92 ? 22.039 12.265 -3.720 1.00 93.12 92 THR A CA 1
ATOM 774 C C . THR A 1 92 ? 21.227 12.970 -2.635 1.00 93.12 92 THR A C 1
ATOM 776 O O . THR A 1 92 ? 20.945 12.413 -1.563 1.00 93.12 92 THR A O 1
ATOM 779 N N . THR A 1 93 ? 20.865 14.234 -2.869 1.00 91.88 93 THR A N 1
ATOM 780 C CA . THR A 1 93 ? 19.976 14.973 -1.960 1.00 91.88 93 THR A CA 1
ATOM 781 C C . THR A 1 93 ? 18.566 14.378 -1.926 1.00 91.88 93 THR A C 1
ATOM 783 O O . THR A 1 93 ? 17.988 14.270 -0.838 1.00 91.88 93 THR A O 1
ATOM 786 N N . LEU A 1 94 ? 18.047 13.927 -3.074 1.00 88.81 94 LEU A N 1
ATOM 787 C CA . LEU A 1 94 ? 16.733 13.290 -3.194 1.00 88.81 94 LEU A CA 1
ATOM 788 C C . LEU A 1 94 ? 16.673 11.967 -2.427 1.00 88.81 94 LEU A C 1
ATOM 790 O O . LEU A 1 94 ? 15.793 11.803 -1.578 1.00 88.81 94 LEU A O 1
ATOM 794 N N . ALA A 1 95 ? 17.647 11.073 -2.628 1.00 90.69 95 ALA A N 1
ATOM 795 C CA . ALA A 1 95 ? 17.700 9.792 -1.924 1.00 90.69 95 ALA A CA 1
ATOM 796 C C . ALA A 1 95 ? 17.769 9.978 -0.396 1.00 90.69 95 ALA A C 1
ATOM 798 O O . ALA A 1 95 ? 16.996 9.380 0.353 1.00 90.69 95 ALA A O 1
ATOM 799 N N . LYS A 1 96 ? 18.615 10.899 0.090 1.00 91.69 96 LYS A N 1
ATOM 800 C CA . LYS A 1 96 ? 18.713 11.216 1.529 1.00 91.69 96 LYS A CA 1
ATOM 801 C C . LYS A 1 96 ? 17.420 11.808 2.090 1.00 91.69 96 LYS A C 1
ATOM 803 O O . LYS A 1 96 ? 17.041 11.510 3.225 1.00 91.69 96 LYS A O 1
ATOM 808 N N . LYS A 1 97 ? 16.750 12.687 1.334 1.00 89.12 97 LYS A N 1
ATOM 809 C CA . LYS A 1 97 ? 15.451 13.257 1.728 1.00 89.12 97 LYS A CA 1
ATOM 810 C C . LYS A 1 97 ? 14.406 12.149 1.848 1.00 89.12 97 LYS A C 1
ATOM 812 O O . LYS A 1 97 ? 13.671 12.117 2.837 1.00 89.12 97 LYS A O 1
ATOM 817 N N . TYR A 1 98 ? 14.381 11.232 0.886 1.00 87.81 98 TYR A N 1
ATOM 818 C CA . TYR A 1 98 ? 13.500 10.075 0.905 1.00 87.81 98 TYR A CA 1
ATOM 819 C C . TYR A 1 98 ? 13.745 9.187 2.127 1.00 87.81 98 TYR A C 1
ATOM 821 O O . TYR A 1 98 ? 12.804 8.937 2.871 1.00 87.81 98 TYR A O 1
ATOM 829 N N . GLU A 1 99 ? 14.989 8.791 2.406 1.00 89.62 99 GLU A N 1
ATOM 830 C CA . GLU A 1 99 ? 15.328 7.947 3.565 1.00 89.62 99 GLU A CA 1
ATOM 831 C C . GLU A 1 99 ? 14.879 8.572 4.893 1.00 89.62 99 GLU A C 1
ATOM 833 O O . GLU A 1 99 ? 14.305 7.901 5.755 1.00 89.62 99 GLU A O 1
ATOM 838 N N . ARG A 1 100 ? 15.080 9.886 5.058 1.00 89.38 100 ARG A N 1
ATOM 839 C CA . ARG A 1 100 ? 14.600 10.625 6.239 1.00 89.38 100 ARG A CA 1
ATOM 840 C C . ARG A 1 100 ? 13.077 10.585 6.348 1.00 89.38 100 ARG A C 1
ATOM 842 O O . ARG A 1 100 ? 12.541 10.355 7.435 1.00 89.38 100 ARG A O 1
ATOM 849 N N . ASN A 1 101 ? 12.384 10.810 5.234 1.00 84.94 101 ASN A N 1
ATOM 850 C CA . ASN A 1 101 ? 10.926 10.789 5.177 1.00 84.94 101 ASN A CA 1
ATOM 851 C C . ASN A 1 101 ? 10.362 9.392 5.441 1.00 84.94 101 ASN A C 1
ATOM 853 O O . ASN A 1 101 ? 9.421 9.256 6.223 1.00 84.94 101 ASN A O 1
ATOM 857 N N . GLU A 1 102 ? 10.967 8.365 4.856 1.00 84.94 102 GLU A N 1
ATOM 858 C CA . GLU A 1 102 ? 10.642 6.961 5.069 1.00 84.94 102 GLU A CA 1
ATOM 859 C C . GLU A 1 102 ? 10.820 6.576 6.539 1.00 84.94 102 GLU A C 1
ATOM 861 O O . GLU A 1 102 ? 9.893 6.047 7.153 1.00 84.94 102 GLU A O 1
ATOM 866 N N . HIS A 1 103 ? 11.959 6.916 7.145 1.00 87.12 103 HIS A N 1
ATOM 867 C CA . HIS A 1 103 ? 12.207 6.633 8.554 1.00 87.12 103 HIS A CA 1
ATOM 868 C C . HIS A 1 103 ? 11.182 7.322 9.465 1.00 87.12 103 HIS A C 1
ATOM 870 O O . HIS A 1 103 ? 10.619 6.699 10.371 1.00 87.12 103 HIS A O 1
ATOM 876 N N . ARG A 1 104 ? 10.883 8.601 9.206 1.00 86.00 104 ARG A N 1
ATOM 877 C CA . ARG A 1 104 ? 9.876 9.360 9.959 1.00 86.00 104 ARG A CA 1
ATOM 878 C C . ARG A 1 104 ? 8.475 8.764 9.798 1.00 86.00 104 ARG A C 1
ATOM 880 O O . ARG A 1 104 ? 7.767 8.633 10.797 1.00 86.00 104 ARG A O 1
ATOM 887 N N . ARG A 1 105 ? 8.093 8.365 8.581 1.00 81.88 105 ARG A N 1
ATOM 888 C CA . ARG A 1 105 ? 6.820 7.690 8.290 1.00 81.88 105 ARG A CA 1
ATOM 889 C C . ARG A 1 105 ? 6.719 6.367 9.036 1.00 81.88 105 ARG A C 1
ATOM 891 O O . ARG A 1 105 ? 5.754 6.161 9.760 1.00 81.88 105 ARG A O 1
ATOM 898 N N . ASN A 1 106 ? 7.737 5.518 8.934 1.00 83.56 106 ASN A N 1
ATOM 899 C CA . ASN A 1 106 ? 7.754 4.212 9.589 1.00 83.56 106 ASN A CA 1
ATOM 900 C C . ASN A 1 106 ? 7.684 4.358 11.114 1.00 83.56 106 ASN A C 1
ATOM 902 O O . ASN A 1 106 ? 6.981 3.603 11.779 1.00 83.56 106 ASN A O 1
ATOM 906 N N . ARG A 1 107 ? 8.349 5.372 11.682 1.00 87.88 107 ARG A N 1
ATOM 907 C CA . ARG A 1 107 ? 8.257 5.685 13.113 1.00 87.88 107 ARG A CA 1
ATOM 908 C C . ARG A 1 107 ? 6.853 6.131 13.525 1.00 87.88 107 ARG A C 1
ATOM 910 O O . ARG A 1 107 ? 6.373 5.694 14.566 1.00 87.88 107 ARG A O 1
ATOM 917 N N . ARG A 1 108 ? 6.207 7.003 12.745 1.00 84.81 108 ARG A N 1
ATOM 918 C CA . ARG A 1 108 ? 4.830 7.453 13.008 1.00 84.81 108 ARG A CA 1
ATOM 919 C C . ARG A 1 108 ? 3.846 6.290 12.917 1.00 84.81 108 ARG A C 1
ATOM 921 O O . ARG A 1 108 ? 3.072 6.087 13.838 1.00 84.81 108 ARG A O 1
ATOM 928 N N . MET A 1 109 ? 3.951 5.497 11.862 1.00 81.69 109 MET A N 1
ATOM 929 C CA . MET A 1 109 ? 3.106 4.334 11.626 1.00 81.69 109 MET A CA 1
ATOM 930 C C . MET A 1 109 ? 3.239 3.280 12.726 1.00 81.69 109 MET A C 1
ATOM 932 O O . MET A 1 109 ? 2.232 2.783 13.212 1.00 81.69 109 MET A O 1
ATOM 936 N N . ARG A 1 110 ? 4.466 2.976 13.176 1.00 86.06 110 ARG A N 1
ATOM 937 C CA . ARG A 1 110 ? 4.680 2.073 14.320 1.00 86.06 110 ARG A CA 1
ATOM 938 C C . ARG A 1 110 ? 3.976 2.575 15.573 1.00 86.06 110 ARG A C 1
ATOM 940 O O . ARG A 1 110 ? 3.269 1.805 16.201 1.00 86.06 110 ARG A O 1
ATOM 947 N N . ARG A 1 111 ? 4.102 3.869 15.879 1.00 88.12 111 ARG A N 1
ATOM 948 C CA . ARG A 1 111 ? 3.399 4.480 17.016 1.00 88.12 111 ARG A CA 1
ATOM 949 C C . ARG A 1 111 ? 1.885 4.393 16.867 1.00 88.12 111 ARG A C 1
ATOM 951 O O . ARG A 1 111 ? 1.221 4.050 17.827 1.00 88.12 111 ARG A O 1
ATOM 958 N N . GLU A 1 112 ? 1.344 4.682 15.685 1.00 83.94 112 GLU A N 1
ATOM 959 C CA . GLU A 1 112 ? -0.101 4.587 15.431 1.00 83.94 112 GLU A CA 1
ATOM 960 C C . GLU A 1 112 ? -0.612 3.148 15.589 1.00 83.94 112 GLU A C 1
ATOM 962 O O . GLU A 1 112 ? -1.654 2.942 16.204 1.00 83.94 112 GLU A O 1
ATOM 967 N N . ILE A 1 113 ? 0.140 2.153 15.106 1.00 82.00 113 ILE A N 1
ATOM 968 C CA . ILE A 1 113 ? -0.182 0.732 15.297 1.00 82.00 113 ILE A CA 1
ATOM 969 C C . ILE A 1 113 ? -0.115 0.358 16.782 1.00 82.00 113 ILE A C 1
ATOM 971 O O . ILE A 1 113 ? -1.043 -0.272 17.278 1.00 82.00 113 ILE A O 1
ATOM 975 N N . GLU A 1 114 ? 0.938 0.760 17.495 1.00 87.75 114 GLU A N 1
ATOM 976 C CA . GLU A 1 114 ? 1.103 0.499 18.932 1.00 87.75 114 GLU A CA 1
ATOM 977 C C . GLU A 1 114 ? -0.027 1.134 19.759 1.00 87.75 114 GLU A C 1
ATOM 979 O O . GLU A 1 114 ? -0.606 0.476 20.621 1.00 87.75 114 GLU A O 1
ATOM 984 N N . THR A 1 115 ? -0.382 2.393 19.479 1.00 87.56 115 THR A N 1
ATOM 985 C CA . THR A 1 115 ? -1.507 3.081 20.127 1.00 87.56 115 THR A CA 1
ATOM 986 C C . THR A 1 115 ? -2.824 2.374 19.826 1.00 87.56 115 THR A C 1
ATOM 988 O O . THR A 1 115 ? -3.556 2.046 20.750 1.00 87.56 115 THR A O 1
ATOM 991 N N . MET A 1 116 ? -3.092 2.046 18.560 1.00 83.12 116 MET A N 1
ATOM 992 C CA . MET A 1 116 ? -4.303 1.322 18.172 1.00 83.12 116 MET A CA 1
ATOM 993 C C . MET A 1 116 ? -4.399 -0.051 18.853 1.00 83.12 116 MET A C 1
ATOM 995 O O . MET A 1 116 ? -5.485 -0.446 19.271 1.00 83.12 116 MET A O 1
ATOM 999 N N . GLN A 1 117 ? -3.290 -0.790 18.957 1.00 83.44 117 GLN A N 1
ATOM 1000 C CA . GLN A 1 117 ? -3.257 -2.083 19.645 1.00 83.44 117 GLN A CA 1
ATOM 1001 C C . GLN A 1 117 ? -3.604 -1.927 21.122 1.00 83.44 117 GLN A C 1
ATOM 1003 O O . GLN A 1 117 ? -4.488 -2.623 21.614 1.00 83.44 117 GLN A O 1
ATOM 1008 N N . LYS A 1 118 ? -2.979 -0.959 21.798 1.00 88.06 118 LYS A N 1
ATOM 1009 C CA . LYS A 1 118 ? -3.269 -0.660 23.199 1.00 88.06 118 LYS A CA 1
ATOM 1010 C C . LYS A 1 118 ? -4.741 -0.286 23.409 1.00 88.06 118 LYS A C 1
ATOM 1012 O O . LYS A 1 118 ? -5.394 -0.868 24.270 1.00 88.06 118 LYS A O 1
ATOM 1017 N N . ASP A 1 119 ? -5.276 0.620 22.592 1.00 84.50 119 ASP A N 1
ATOM 1018 C CA . ASP A 1 119 ? -6.673 1.057 22.682 1.00 84.50 119 ASP A CA 1
ATOM 1019 C C . ASP A 1 119 ? -7.645 -0.113 22.445 1.00 84.50 119 ASP A C 1
ATOM 1021 O O . ASP A 1 119 ? -8.671 -0.236 23.118 1.00 84.50 119 ASP A O 1
ATOM 1025 N N . ASN A 1 120 ? -7.326 -1.003 21.501 1.00 81.25 120 ASN A N 1
ATOM 1026 C CA . ASN A 1 120 ? -8.124 -2.198 21.231 1.00 81.25 120 ASN A CA 1
ATOM 1027 C C . ASN A 1 120 ? -8.070 -3.204 22.385 1.00 81.25 120 ASN A C 1
ATOM 1029 O O . ASN A 1 120 ? -9.103 -3.784 22.717 1.00 81.25 120 ASN A O 1
ATOM 1033 N N . ASP A 1 121 ? -6.910 -3.408 23.007 1.00 85.00 121 ASP A N 1
ATOM 1034 C CA . ASP A 1 121 ? -6.771 -4.298 24.160 1.00 85.00 121 ASP A CA 1
ATOM 1035 C C . ASP A 1 121 ? -7.561 -3.775 25.366 1.00 85.00 121 ASP A C 1
ATOM 1037 O O . ASP A 1 121 ? -8.281 -4.538 26.013 1.00 85.00 121 ASP A O 1
ATOM 1041 N N . GLU A 1 122 ? -7.526 -2.464 25.620 1.00 87.38 122 GLU A N 1
ATOM 1042 C CA . GLU A 1 122 ? -8.350 -1.823 26.651 1.00 87.38 122 GLU A CA 1
ATOM 1043 C C . GLU A 1 122 ? -9.854 -1.967 26.353 1.00 87.38 122 GLU A C 1
ATOM 1045 O O . GLU A 1 122 ? -10.655 -2.233 27.254 1.00 87.38 122 GLU A O 1
ATOM 1050 N N . LYS A 1 123 ? -10.271 -1.836 25.087 1.00 84.06 123 LYS A N 1
ATOM 1051 C CA . LYS A 1 123 ? -11.670 -2.053 24.673 1.00 84.06 123 LYS A CA 1
ATOM 1052 C C . LYS A 1 123 ? -12.101 -3.512 24.816 1.00 84.06 123 LYS A C 1
ATOM 1054 O O . LYS A 1 123 ? -13.214 -3.761 25.274 1.00 84.06 123 LYS A O 1
ATOM 1059 N N . LYS A 1 124 ? -11.236 -4.473 24.479 1.00 82.25 124 LYS A N 1
ATOM 1060 C CA . LYS A 1 124 ? -11.496 -5.908 24.685 1.00 82.25 124 LYS A CA 1
ATOM 1061 C C . LYS A 1 124 ? -11.687 -6.230 26.162 1.00 82.25 124 LYS A C 1
ATOM 1063 O O . LYS A 1 124 ? -12.671 -6.870 26.505 1.00 82.25 124 LYS A O 1
ATOM 1068 N N . GLN A 1 125 ? -10.818 -5.720 27.035 1.00 85.69 125 GLN A N 1
ATOM 1069 C CA . GLN A 1 125 ? -10.955 -5.913 28.483 1.00 85.69 125 GLN A CA 1
ATOM 1070 C C . GLN A 1 125 ? -12.289 -5.363 29.004 1.00 85.69 125 GLN A C 1
ATOM 1072 O O . GLN A 1 125 ? -12.984 -6.038 29.762 1.00 85.69 125 GLN A O 1
ATOM 1077 N N . ARG A 1 126 ? -12.696 -4.172 28.548 1.00 86.88 126 ARG A N 1
ATOM 1078 C CA . ARG A 1 126 ? -14.001 -3.588 28.894 1.00 86.88 126 ARG A CA 1
ATOM 1079 C C . ARG A 1 126 ? -15.178 -4.412 28.360 1.00 86.88 126 ARG A C 1
ATOM 1081 O O . ARG A 1 126 ? -16.162 -4.583 29.073 1.00 86.88 126 ARG A O 1
ATOM 1088 N N . LEU A 1 127 ? -15.087 -4.958 27.146 1.00 83.38 127 LEU A N 1
ATOM 1089 C CA . LEU A 1 127 ? -16.099 -5.876 26.604 1.00 83.38 127 LEU A CA 1
ATOM 1090 C C . LEU A 1 127 ? -16.181 -7.184 27.407 1.00 83.38 127 LEU A C 1
ATOM 1092 O O . LEU A 1 127 ? -17.283 -7.651 27.689 1.00 83.38 127 LEU A O 1
ATOM 1096 N N . ASP A 1 128 ? -15.044 -7.735 27.834 1.00 82.94 128 ASP A N 1
ATOM 1097 C CA . ASP A 1 128 ? -14.992 -8.924 28.691 1.00 82.94 128 ASP A CA 1
ATOM 1098 C C . ASP A 1 128 ? -15.641 -8.670 30.062 1.00 82.94 128 ASP A C 1
ATOM 1100 O O . ASP A 1 128 ? -16.228 -9.575 30.655 1.00 82.94 128 ASP A O 1
ATOM 1104 N N . GLU A 1 129 ? -15.568 -7.445 30.588 1.00 85.31 129 GLU A N 1
ATOM 1105 C CA . GLU A 1 129 ? -16.296 -7.051 31.800 1.00 85.31 129 GLU A CA 1
ATOM 1106 C C . GLU A 1 129 ? -17.809 -6.976 31.571 1.00 85.31 129 GLU A C 1
ATOM 1108 O O . GLU A 1 129 ? -18.569 -7.488 32.392 1.00 85.31 129 GLU A O 1
ATOM 1113 N N . VAL A 1 130 ? -18.250 -6.417 30.439 1.00 83.12 130 VAL A N 1
ATOM 1114 C CA . VAL A 1 130 ? -19.674 -6.396 30.054 1.00 83.12 130 VAL A CA 1
ATOM 1115 C C . VAL A 1 130 ? -20.220 -7.818 29.906 1.00 83.12 130 VAL A C 1
ATOM 1117 O O . VAL A 1 130 ? -21.343 -8.092 30.321 1.00 83.12 130 VAL A O 1
ATOM 1120 N N . LEU A 1 131 ? -19.416 -8.746 29.385 1.00 78.19 131 LEU A N 1
ATOM 1121 C CA . LEU A 1 131 ? -19.768 -10.164 29.266 1.00 78.19 131 LEU A CA 1
ATOM 1122 C C . LEU A 1 131 ? -19.903 -10.898 30.607 1.00 78.19 131 LEU A C 1
ATOM 1124 O O . LEU A 1 131 ? -20.618 -11.897 30.686 1.00 78.19 131 LEU A O 1
ATOM 1128 N N . LYS A 1 132 ? -19.225 -10.422 31.658 1.00 82.44 132 LYS A N 1
ATOM 1129 C CA . LYS A 1 132 ? -19.330 -10.975 33.019 1.00 82.44 132 LYS A CA 1
ATOM 1130 C C . LYS A 1 132 ? -20.568 -10.479 33.765 1.00 82.44 132 LYS A C 1
ATOM 1132 O O . LYS A 1 132 ? -20.903 -11.050 34.804 1.00 82.44 132 LYS A O 1
ATOM 1137 N N . ALA A 1 133 ? -21.231 -9.428 33.276 1.00 79.69 133 ALA A N 1
ATOM 1138 C CA . ALA A 1 133 ? -22.498 -8.974 33.832 1.00 79.69 133 ALA A CA 1
ATOM 1139 C C . ALA A 1 133 ? -23.578 -10.070 33.690 1.00 79.69 133 ALA A C 1
ATOM 1141 O O . ALA A 1 133 ? -23.460 -10.955 32.834 1.00 79.69 133 ALA A O 1
ATOM 1142 N N . PRO A 1 134 ? -24.647 -10.043 34.509 1.00 79.00 134 PRO A N 1
ATOM 1143 C CA . PRO A 1 134 ? -25.786 -10.935 34.320 1.00 79.00 134 PRO A CA 1
ATOM 1144 C C . PRO A 1 134 ? -26.266 -10.891 32.864 1.00 79.00 134 PRO A C 1
ATOM 1146 O O . PRO A 1 134 ? -26.407 -9.810 32.298 1.00 79.00 134 PRO A O 1
ATOM 1149 N N . ARG A 1 135 ? -26.526 -12.057 32.254 1.00 75.06 135 ARG A N 1
ATOM 1150 C CA . ARG A 1 135 ? -26.868 -12.203 30.820 1.00 75.06 135 ARG A CA 1
ATOM 1151 C C . ARG A 1 135 ? -28.280 -11.707 30.458 1.00 75.06 135 ARG A C 1
ATOM 1153 O O . ARG A 1 135 ? -28.959 -12.292 29.615 1.00 75.06 135 ARG A O 1
ATOM 1160 N N . THR A 1 136 ? -28.746 -10.646 31.103 1.00 80.25 136 THR A N 1
ATOM 1161 C CA . THR A 1 136 ? -29.934 -9.903 30.692 1.00 80.25 136 THR A CA 1
ATOM 1162 C C . THR A 1 136 ? -29.495 -8.728 29.820 1.00 80.25 136 THR A C 1
ATOM 1164 O O . THR A 1 136 ? -28.440 -8.126 30.032 1.00 80.25 136 THR A O 1
ATOM 1167 N N . ARG A 1 137 ? -30.307 -8.380 28.814 1.00 81.06 137 ARG A N 1
ATOM 1168 C CA . ARG A 1 137 ? -29.999 -7.250 27.924 1.00 81.06 137 ARG A CA 1
ATOM 1169 C C . ARG A 1 137 ? -29.834 -5.948 28.709 1.00 81.06 137 ARG A C 1
ATOM 1171 O O . ARG A 1 137 ? -28.959 -5.155 28.390 1.00 81.06 137 ARG A O 1
ATOM 1178 N N . GLU A 1 138 ? -30.679 -5.727 29.710 1.00 84.19 138 GLU A N 1
ATOM 1179 C CA . GLU A 1 138 ? -30.707 -4.489 30.493 1.00 84.19 138 GLU A CA 1
ATOM 1180 C C . GLU A 1 138 ? -29.458 -4.332 31.366 1.00 84.19 138 GLU A C 1
ATOM 1182 O O . GLU A 1 138 ? -28.854 -3.258 31.361 1.00 84.19 138 GLU A O 1
ATOM 1187 N N . ASP A 1 139 ? -29.022 -5.400 32.042 1.00 83.94 139 ASP A N 1
ATOM 1188 C CA . ASP A 1 139 ? -27.829 -5.369 32.895 1.00 83.94 139 ASP A CA 1
ATOM 1189 C C . ASP A 1 139 ? -26.551 -5.209 32.063 1.00 83.94 139 ASP A C 1
ATOM 1191 O O . ASP A 1 139 ? -25.686 -4.392 32.393 1.00 83.94 139 ASP A O 1
ATOM 1195 N N . MET A 1 140 ? -26.454 -5.923 30.937 1.00 81.56 140 MET A N 1
ATOM 1196 C CA . MET A 1 140 ? -25.328 -5.791 30.013 1.00 81.56 140 MET A CA 1
ATOM 1197 C C . MET A 1 140 ? -25.283 -4.412 29.350 1.00 81.56 140 MET A C 1
ATOM 1199 O O . MET A 1 140 ? -24.213 -3.814 29.273 1.00 81.56 140 MET A O 1
ATOM 1203 N N . LEU A 1 141 ? -26.423 -3.867 28.911 1.00 85.06 141 LEU A N 1
ATOM 1204 C CA . LEU A 1 141 ? -26.489 -2.527 28.321 1.00 85.06 141 LEU A CA 1
ATOM 1205 C C . LEU A 1 141 ? -26.129 -1.450 29.349 1.00 85.06 141 LEU A C 1
ATOM 1207 O O . LEU A 1 141 ? -25.449 -0.479 29.016 1.00 85.06 141 LEU A O 1
ATOM 1211 N N . LYS A 1 142 ? -26.559 -1.611 30.603 1.00 89.94 142 LYS A N 1
ATOM 1212 C CA . LYS A 1 142 ? -26.178 -0.711 31.694 1.00 89.94 142 LYS A CA 1
ATOM 1213 C C . LYS A 1 142 ? -24.669 -0.750 31.938 1.00 89.94 142 LYS A C 1
ATOM 1215 O O . LYS A 1 142 ? -24.049 0.308 31.991 1.00 89.94 142 LYS A O 1
ATOM 1220 N N . CYS A 1 143 ? -24.080 -1.945 32.014 1.00 87.62 143 CYS A N 1
ATOM 1221 C CA . CYS A 1 143 ? -22.633 -2.111 32.146 1.00 87.62 143 CYS A CA 1
ATOM 1222 C C . CYS A 1 143 ? -21.885 -1.519 30.938 1.00 87.62 143 CYS A C 1
ATOM 1224 O O . CYS A 1 143 ? -20.903 -0.802 31.100 1.00 87.62 143 CYS A O 1
ATOM 1226 N N . PHE A 1 144 ? -22.395 -1.727 29.721 1.00 87.31 144 PHE A N 1
ATOM 1227 C CA . PHE A 1 144 ? -21.820 -1.167 28.499 1.00 87.31 144 PHE A CA 1
ATOM 1228 C C . PHE A 1 144 ? -21.819 0.367 28.510 1.00 87.31 144 PHE A C 1
ATOM 1230 O O . PHE A 1 144 ? -20.794 0.979 28.227 1.00 87.31 144 PHE A O 1
ATOM 1237 N N . LYS A 1 145 ? -22.932 0.997 28.907 1.00 92.31 145 LYS A N 1
ATOM 1238 C CA . LYS A 1 145 ? -23.031 2.459 29.062 1.00 92.31 145 LYS A CA 1
ATOM 1239 C C . LYS A 1 145 ? -22.047 3.025 30.083 1.00 92.31 145 LYS A C 1
ATOM 1241 O O . LYS A 1 145 ? -21.580 4.145 29.915 1.00 92.31 145 LYS A O 1
ATOM 1246 N N . GLU A 1 146 ? -21.759 2.273 31.140 1.00 93.44 146 GLU A N 1
ATOM 1247 C CA . GLU A 1 146 ? -20.797 2.670 32.169 1.00 93.44 146 GLU A CA 1
ATOM 1248 C C . GLU A 1 146 ? -19.348 2.559 31.673 1.00 93.44 146 GLU A C 1
ATOM 1250 O O . GLU A 1 146 ? -18.514 3.402 31.993 1.00 93.44 146 GLU A O 1
ATOM 1255 N N . LYS A 1 147 ? -19.043 1.529 30.875 1.00 89.38 147 LYS A N 1
ATOM 1256 C CA . LYS A 1 147 ? -17.678 1.221 30.418 1.00 89.38 147 LYS A CA 1
ATOM 1257 C C . LYS A 1 147 ? -17.267 1.950 29.141 1.00 89.38 147 LYS A C 1
ATOM 1259 O O . LYS A 1 147 ? -16.070 2.154 28.920 1.00 89.38 147 LYS A O 1
ATOM 1264 N N . PHE A 1 148 ? -18.227 2.339 28.309 1.00 89.25 148 PHE A N 1
ATOM 1265 C CA . PHE A 1 148 ? -17.977 3.003 27.033 1.00 89.25 148 PHE A CA 1
ATOM 1266 C C . PHE A 1 148 ? -18.617 4.391 27.025 1.00 89.25 148 PHE A C 1
ATOM 1268 O O . PHE A 1 148 ? -19.842 4.486 27.035 1.00 89.25 148 PHE A O 1
ATOM 1275 N N . PRO A 1 149 ? -17.837 5.481 27.004 1.00 90.69 149 PRO A N 1
ATOM 1276 C CA . PRO A 1 149 ? -18.379 6.828 26.869 1.00 90.69 149 PRO A CA 1
ATOM 1277 C C . PRO A 1 149 ? -18.889 7.073 25.435 1.00 90.69 149 PRO A C 1
ATOM 1279 O O . PRO A 1 149 ? -18.550 6.340 24.502 1.00 90.69 149 PRO A O 1
ATOM 1282 N N . LYS A 1 150 ? -19.749 8.085 25.242 1.00 87.50 150 LYS A N 1
ATOM 1283 C CA . LYS A 1 150 ? -20.439 8.312 23.953 1.00 87.50 150 LYS A CA 1
ATOM 1284 C C . LYS A 1 150 ? -19.475 8.592 22.802 1.00 87.50 150 LYS A C 1
ATOM 1286 O O . LYS A 1 150 ? -19.754 8.237 21.662 1.00 87.50 150 LYS A O 1
ATOM 1291 N N . GLU A 1 151 ? -18.351 9.223 23.102 1.00 86.81 151 GLU A N 1
ATOM 1292 C CA . GLU A 1 151 ? -17.324 9.618 22.145 1.00 86.81 151 GLU A CA 1
ATOM 1293 C C . GLU A 1 151 ? -16.668 8.397 21.480 1.00 86.81 151 GLU A C 1
ATOM 1295 O O . GLU A 1 151 ? -16.266 8.471 20.322 1.00 86.81 151 GLU A O 1
ATOM 1300 N N . GLU A 1 152 ? -16.628 7.259 22.181 1.00 83.81 152 GLU A N 1
ATOM 1301 C CA . GLU A 1 152 ? -16.028 6.007 21.704 1.00 83.81 152 GLU A CA 1
ATOM 1302 C C . GLU A 1 152 ? -16.998 5.144 20.881 1.00 83.81 152 GLU A C 1
ATOM 1304 O O . GLU A 1 152 ? -16.586 4.166 20.260 1.00 83.81 152 GLU A O 1
ATOM 1309 N N . LEU A 1 153 ? -18.288 5.488 20.822 1.00 80.50 153 LEU A N 1
ATOM 1310 C CA . LEU A 1 153 ? -19.291 4.699 20.092 1.00 80.50 153 LEU A CA 1
ATOM 1311 C C . LEU A 1 153 ? -19.009 4.633 18.587 1.00 80.50 153 LEU A C 1
ATOM 1313 O O . LEU A 1 153 ? -19.234 3.600 17.950 1.00 80.50 153 LEU A O 1
ATOM 1317 N N . ARG A 1 154 ? -18.442 5.713 18.041 1.00 80.31 154 ARG A N 1
ATOM 1318 C CA . ARG A 1 154 ? -18.057 5.821 16.627 1.00 80.31 154 ARG A CA 1
ATOM 1319 C C . ARG A 1 154 ? -16.940 4.861 16.230 1.00 80.31 154 ARG A C 1
ATOM 1321 O O . ARG A 1 154 ? -16.781 4.579 15.048 1.00 80.31 154 ARG A O 1
ATOM 1328 N N . ASP A 1 155 ? -16.188 4.336 17.196 1.00 74.44 155 ASP A N 1
ATOM 1329 C CA . ASP A 1 155 ? -15.149 3.347 16.913 1.00 74.44 155 ASP A CA 1
ATOM 1330 C C . ASP A 1 155 ? -15.714 1.970 16.557 1.00 74.44 155 ASP A C 1
ATOM 1332 O O . ASP A 1 155 ? -14.993 1.155 15.977 1.00 74.44 155 ASP A O 1
ATOM 1336 N N . PHE A 1 156 ? -16.975 1.708 16.912 1.00 71.62 156 PHE A N 1
ATOM 1337 C CA . PHE A 1 156 ? -17.659 0.444 16.6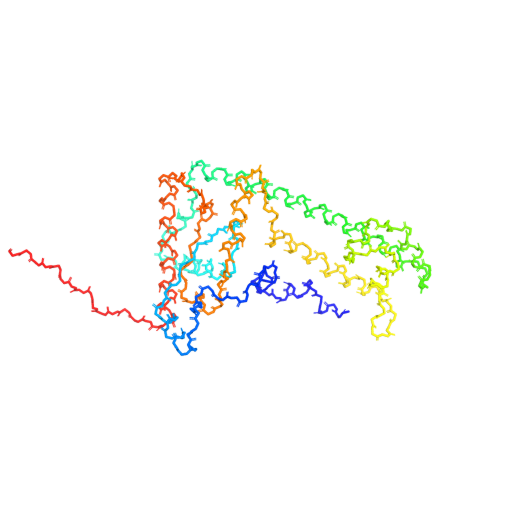52 1.00 71.62 156 PHE A CA 1
ATOM 1338 C C . PHE A 1 156 ? -18.616 0.537 15.464 1.00 71.62 156 PHE A C 1
ATOM 1340 O O . PHE A 1 156 ? -18.675 -0.383 14.651 1.00 71.62 156 PHE A O 1
ATOM 1347 N N . VAL A 1 157 ? -19.371 1.634 15.367 1.00 71.69 157 VAL A N 1
ATOM 1348 C CA . VAL A 1 157 ? -20.351 1.867 14.300 1.00 71.69 157 VAL A CA 1
ATOM 1349 C C . VAL A 1 157 ? -20.259 3.324 13.864 1.00 71.69 157 VAL A C 1
ATOM 1351 O O . VAL A 1 157 ? -20.467 4.234 14.670 1.00 71.69 157 VAL A O 1
ATOM 1354 N N . ASP A 1 158 ? -19.953 3.546 12.586 1.00 71.88 158 ASP A N 1
ATOM 1355 C CA . ASP A 1 158 ? -19.831 4.897 12.041 1.00 71.88 158 ASP A CA 1
ATOM 1356 C C . ASP A 1 158 ? -21.158 5.665 12.173 1.00 71.88 158 ASP A C 1
ATOM 1358 O O . ASP A 1 158 ? -22.238 5.126 11.927 1.00 71.88 158 ASP A O 1
ATOM 1362 N N . GLY A 1 159 ? -21.079 6.920 12.619 1.00 73.06 159 GLY A N 1
ATOM 1363 C CA . GLY A 1 159 ? -22.252 7.766 12.863 1.00 73.06 159 GLY A CA 1
ATOM 1364 C C . GLY A 1 159 ? -23.141 7.364 14.050 1.00 73.06 159 GLY A C 1
ATOM 1365 O O . GLY A 1 159 ? -24.207 7.952 14.216 1.00 73.06 159 GLY A O 1
ATOM 1366 N N . ALA A 1 160 ? -22.747 6.404 14.894 1.00 79.25 160 ALA A N 1
ATOM 1367 C CA . ALA A 1 160 ? -23.563 6.033 16.046 1.00 79.25 160 ALA A CA 1
ATOM 1368 C C . ALA A 1 160 ? -23.628 7.146 17.107 1.00 79.25 160 ALA A C 1
ATOM 1370 O O . ALA A 1 160 ? -22.608 7.628 17.602 1.00 79.25 160 ALA A O 1
ATOM 1371 N N . GLU A 1 161 ? -24.853 7.516 17.489 1.00 84.12 161 GLU A N 1
ATOM 1372 C CA . GLU A 1 161 ? -25.134 8.536 18.515 1.00 84.12 161 GLU A CA 1
ATOM 1373 C C . GLU A 1 161 ? -25.676 7.948 19.830 1.00 84.12 161 GLU A C 1
ATOM 1375 O O . GLU A 1 161 ? -25.830 8.663 20.825 1.00 84.12 161 GLU A O 1
ATOM 1380 N N . SER A 1 162 ? -25.970 6.643 19.852 1.00 91.50 162 SER A N 1
ATOM 1381 C CA . SER A 1 162 ? -26.572 5.961 21.000 1.00 91.50 162 SER A CA 1
ATOM 1382 C C . SER A 1 162 ? -25.855 4.660 21.343 1.00 91.50 162 SER A C 1
ATOM 1384 O O . SER A 1 162 ? -25.426 3.905 20.465 1.00 91.50 162 SER A O 1
ATOM 1386 N N . HIS A 1 163 ? -25.738 4.397 22.646 1.00 88.75 163 HIS A N 1
ATOM 1387 C CA . HIS A 1 163 ? -25.180 3.153 23.169 1.00 88.75 163 HIS A CA 1
ATOM 1388 C C . HIS A 1 163 ? -26.013 1.951 22.758 1.00 88.75 163 HIS A C 1
ATOM 1390 O O . HIS A 1 163 ? -25.458 0.889 22.533 1.00 88.75 163 HIS A O 1
ATOM 1396 N N . GLU A 1 164 ? -27.326 2.125 22.650 1.00 85.75 164 GLU A N 1
ATOM 1397 C CA . GLU A 1 164 ? -28.283 1.100 22.258 1.00 85.75 164 GLU A CA 1
ATOM 1398 C C . GLU A 1 164 ? -27.989 0.569 20.858 1.00 85.75 164 GLU A C 1
ATOM 1400 O O . GLU A 1 164 ? -27.903 -0.640 20.690 1.00 85.75 164 GLU A O 1
ATOM 1405 N N . VAL A 1 165 ? -27.763 1.453 19.878 1.00 81.94 165 VAL A N 1
ATOM 1406 C CA . VAL A 1 165 ? -27.453 1.044 18.498 1.00 81.94 165 VAL A CA 1
ATOM 1407 C C . VAL A 1 165 ? -26.148 0.258 18.446 1.00 81.94 165 VAL A C 1
ATOM 1409 O O . VAL A 1 165 ? -26.097 -0.808 17.840 1.00 81.94 165 VAL A O 1
ATOM 1412 N N . VAL A 1 166 ? -25.096 0.748 19.106 1.00 80.19 166 VAL A N 1
ATOM 1413 C CA . VAL A 1 166 ? -23.802 0.048 19.125 1.00 80.19 166 VAL A CA 1
ATOM 1414 C C . VAL A 1 166 ? -23.903 -1.277 19.868 1.00 80.19 166 VAL A C 1
ATOM 1416 O O . VAL A 1 166 ? -23.386 -2.287 19.398 1.00 80.19 166 VAL A O 1
ATOM 1419 N N . PHE A 1 167 ? -24.589 -1.289 21.009 1.00 82.00 167 PHE A N 1
ATOM 1420 C CA . PHE A 1 167 ? -24.814 -2.494 21.791 1.00 82.00 167 PHE A CA 1
ATOM 1421 C C . PHE A 1 167 ? -25.594 -3.526 20.976 1.00 82.00 167 PHE A C 1
ATOM 1423 O O . PHE A 1 167 ? -25.166 -4.666 20.869 1.00 82.00 167 PHE A O 1
ATOM 1430 N N . ASP A 1 168 ? -26.688 -3.137 20.331 1.00 77.94 168 ASP A N 1
ATOM 1431 C CA . ASP A 1 168 ? -27.489 -4.058 19.528 1.00 77.94 168 ASP A CA 1
ATOM 1432 C C . ASP A 1 168 ? -26.723 -4.565 18.292 1.00 77.94 168 ASP A C 1
ATOM 1434 O O . ASP A 1 168 ? -26.991 -5.674 17.847 1.00 77.94 168 ASP A O 1
ATOM 1438 N N . VAL A 1 169 ? -25.741 -3.818 17.764 1.00 74.69 169 VAL A N 1
ATOM 1439 C CA . VAL A 1 169 ? -24.845 -4.283 16.685 1.00 74.69 169 VAL A CA 1
ATOM 1440 C C . VAL A 1 169 ? -23.784 -5.260 17.201 1.00 74.69 169 VAL A C 1
ATOM 1442 O O . VAL A 1 169 ? -23.583 -6.318 16.608 1.00 74.69 169 VAL A O 1
ATOM 1445 N N . LEU A 1 170 ? -23.106 -4.932 18.305 1.00 72.62 170 LEU A N 1
ATOM 1446 C CA . LEU A 1 170 ? -22.053 -5.776 18.887 1.00 72.62 170 LEU A CA 1
ATOM 1447 C C . LEU A 1 170 ? -22.610 -7.064 19.503 1.00 72.62 170 LEU A C 1
ATOM 1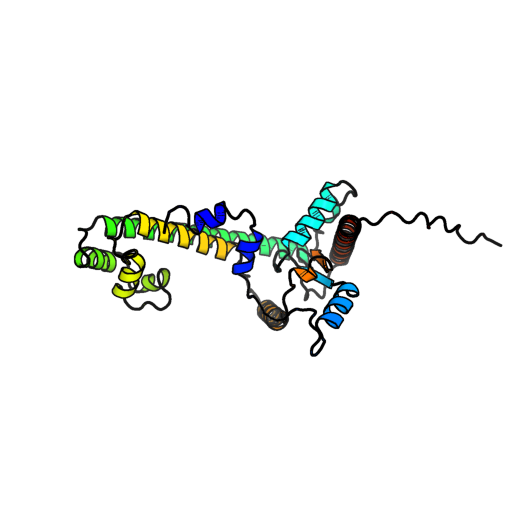449 O O . LEU A 1 170 ? -21.971 -8.114 19.448 1.00 72.62 170 LEU A O 1
ATOM 1453 N N . PHE A 1 171 ? -23.807 -6.971 20.073 1.00 71.81 171 PHE A N 1
ATOM 1454 C CA . PHE A 1 171 ? -24.534 -8.042 20.742 1.00 71.81 171 PHE A CA 1
ATOM 1455 C C . PHE A 1 171 ? -25.785 -8.441 19.937 1.00 71.81 171 PHE A C 1
ATOM 1457 O O . PHE A 1 171 ? -26.784 -8.890 20.503 1.00 71.81 171 PHE A O 1
ATOM 1464 N N . ALA A 1 172 ? -25.757 -8.285 18.608 1.00 65.06 172 ALA A N 1
ATOM 1465 C CA . ALA A 1 172 ? -26.835 -8.760 17.748 1.00 65.06 172 ALA A CA 1
ATOM 1466 C C . ALA A 1 172 ? -27.013 -10.273 17.935 1.00 65.06 172 ALA A C 1
ATOM 1468 O O . ALA A 1 172 ? -26.042 -11.035 17.903 1.00 65.06 172 ALA A O 1
ATOM 1469 N N . LYS A 1 173 ? -28.261 -10.728 18.102 1.00 57.03 173 LYS A N 1
ATOM 1470 C CA . LYS A 1 173 ? -28.564 -12.163 18.088 1.00 57.03 173 LYS A CA 1
ATOM 1471 C C . LYS A 1 173 ? -28.165 -12.733 16.734 1.00 57.03 173 LYS A C 1
ATOM 1473 O O . LYS A 1 173 ? -28.685 -12.321 15.697 1.00 57.03 173 LYS A O 1
ATOM 1478 N N . TYR A 1 174 ? -27.253 -13.694 16.750 1.00 47.25 174 TYR A N 1
ATOM 1479 C CA . TYR A 1 174 ? -26.863 -14.411 15.549 1.00 47.25 174 TYR A CA 1
ATOM 1480 C C . TYR A 1 174 ? -28.022 -15.331 15.149 1.00 47.25 174 TYR A C 1
ATOM 1482 O O . TYR A 1 174 ? -28.259 -16.329 15.824 1.00 47.25 174 TYR A O 1
ATOM 1490 N N . SER A 1 175 ? -28.787 -14.941 14.121 1.00 42.38 175 SER A N 1
ATOM 1491 C CA . SER A 1 175 ? -29.827 -15.754 13.457 1.00 42.38 175 SER A CA 1
ATOM 1492 C C . SER A 1 175 ? -30.686 -16.605 14.416 1.00 42.38 175 SER A C 1
ATOM 1494 O O . SER A 1 175 ? -30.789 -17.811 14.235 1.00 42.38 175 SER A O 1
ATOM 1496 N N . ASP A 1 176 ? -31.266 -15.964 15.441 1.00 50.06 176 ASP A N 1
ATOM 1497 C CA . ASP A 1 176 ? -32.149 -16.529 16.489 1.00 50.06 176 ASP A CA 1
ATOM 1498 C C . ASP A 1 176 ? -31.482 -17.154 17.739 1.00 50.06 176 ASP A C 1
ATOM 1500 O O . ASP A 1 176 ? -32.178 -17.557 18.674 1.00 50.06 176 ASP A O 1
ATOM 1504 N N . GLY A 1 177 ? -30.148 -17.159 17.838 1.00 51.88 177 GLY A N 1
ATOM 1505 C CA . GLY A 1 177 ? -29.396 -17.643 19.010 1.00 51.88 177 GLY A CA 1
ATOM 1506 C C . GLY A 1 177 ? -29.039 -16.564 20.055 1.00 51.88 177 GLY A C 1
ATOM 1507 O O . GLY A 1 177 ? -29.046 -15.369 19.745 1.00 51.88 177 GLY A O 1
ATOM 1508 N N . PRO A 1 178 ? -28.711 -16.942 21.313 1.00 56.94 178 PRO A N 1
ATOM 1509 C CA . PRO A 1 178 ? -28.132 -16.017 22.288 1.00 56.94 178 PRO A CA 1
ATOM 1510 C C . PRO A 1 178 ? -26.728 -15.582 21.850 1.00 56.94 178 PRO A C 1
ATOM 1512 O O . PRO A 1 178 ? -25.987 -16.361 21.254 1.00 56.94 178 PRO A O 1
ATOM 1515 N N . VAL A 1 179 ? -26.347 -14.348 22.177 1.00 56.84 179 VAL A N 1
ATOM 1516 C CA . VAL A 1 179 ? -24.983 -13.850 21.953 1.00 56.84 179 VAL A CA 1
ATOM 1517 C C . VAL A 1 179 ? -24.016 -14.703 22.769 1.00 56.84 179 VAL A C 1
ATOM 1519 O O . VAL A 1 179 ? -24.110 -14.755 23.996 1.00 56.84 179 VAL A O 1
ATOM 1522 N N . THR A 1 180 ? -23.113 -15.404 22.090 1.00 60.28 180 THR A N 1
ATOM 1523 C CA . THR A 1 180 ? -22.054 -16.196 22.723 1.00 60.28 180 THR A CA 1
ATOM 1524 C C . THR A 1 180 ? -20.765 -15.382 22.803 1.00 60.28 180 THR A C 1
ATOM 1526 O O . THR A 1 180 ? -20.524 -14.511 21.965 1.00 60.28 180 THR A O 1
ATOM 1529 N N . ASP A 1 181 ? -19.898 -15.701 23.766 1.00 62.66 181 ASP A N 1
ATOM 1530 C CA . ASP A 1 181 ? -18.556 -15.109 23.901 1.00 62.66 181 ASP A CA 1
ATOM 1531 C C . ASP A 1 181 ? -17.747 -15.207 22.584 1.00 62.66 181 ASP A C 1
ATOM 1533 O O . ASP A 1 181 ? -16.903 -14.364 22.286 1.00 62.66 181 ASP A O 1
ATOM 1537 N N . GLU A 1 182 ? -18.039 -16.216 21.758 1.00 60.34 182 GLU A N 1
ATOM 1538 C CA . GLU A 1 182 ? -17.462 -16.427 20.424 1.00 60.34 182 GLU A CA 1
ATOM 1539 C C . GLU A 1 182 ? -17.874 -15.349 19.409 1.00 60.34 182 GLU A C 1
ATOM 1541 O O . GLU A 1 182 ? -17.080 -14.971 18.552 1.00 60.34 182 GLU A O 1
ATOM 1546 N N . THR A 1 183 ? -19.082 -14.792 19.519 1.00 59.38 183 THR A N 1
ATOM 1547 C CA . THR A 1 183 ? -19.590 -13.771 18.585 1.00 59.38 183 THR A CA 1
ATOM 1548 C C . THR A 1 183 ? -18.829 -12.452 18.742 1.00 59.38 183 THR A C 1
ATOM 1550 O O . THR A 1 183 ? -18.420 -11.843 17.754 1.00 59.38 183 THR A O 1
ATOM 1553 N N . ILE A 1 184 ? -18.556 -12.048 19.983 1.00 60.62 184 ILE A N 1
ATOM 1554 C CA . ILE A 1 184 ? -17.800 -10.824 20.294 1.00 60.62 184 ILE A CA 1
ATOM 1555 C C . ILE A 1 184 ? -16.324 -11.009 19.957 1.00 60.62 184 ILE A C 1
ATOM 1557 O O . ILE A 1 184 ? -15.724 -10.142 19.319 1.00 60.62 184 ILE A O 1
ATOM 1561 N N . LYS A 1 185 ? -15.758 -12.179 20.286 1.00 64.38 185 LYS A N 1
ATOM 1562 C CA . LYS A 1 185 ? -14.410 -12.552 19.843 1.00 64.38 185 LYS A CA 1
ATOM 1563 C C . LYS A 1 185 ? -14.298 -12.498 18.323 1.00 64.38 185 LYS A C 1
ATOM 1565 O O . LYS A 1 185 ? -13.314 -11.964 17.834 1.00 64.38 185 LYS A O 1
ATOM 1570 N N . SER A 1 186 ? -15.306 -12.947 17.576 1.00 60.00 186 SER A N 1
ATOM 1571 C CA . SER A 1 186 ? -15.326 -12.872 16.110 1.00 60.00 186 SER A CA 1
ATOM 1572 C C . SER A 1 186 ? -15.303 -11.426 15.589 1.00 60.00 186 SER A C 1
ATOM 1574 O O . SER A 1 186 ? -14.513 -11.118 14.698 1.00 60.00 186 SER A O 1
ATOM 1576 N N . VAL A 1 187 ? -16.072 -10.501 16.179 1.00 60.34 187 VAL A N 1
ATOM 1577 C CA . VAL A 1 187 ? -16.035 -9.072 15.800 1.00 60.34 187 VAL A CA 1
ATOM 1578 C C . VAL A 1 187 ? -14.663 -8.456 16.091 1.00 60.34 187 VAL A C 1
ATOM 1580 O O . VAL A 1 187 ? -14.072 -7.834 15.206 1.00 60.34 187 VAL A O 1
ATOM 1583 N N . SER A 1 188 ? -14.109 -8.674 17.288 1.00 64.00 188 SER A N 1
ATOM 1584 C CA . SER A 1 188 ? -12.771 -8.178 17.642 1.00 64.00 188 SER A CA 1
ATOM 1585 C C . SER A 1 188 ? -11.667 -8.803 16.782 1.00 64.00 188 SER A C 1
ATOM 1587 O O . SER A 1 188 ? -10.771 -8.093 16.328 1.00 64.00 188 SER A O 1
ATOM 1589 N N . ASN A 1 189 ? -11.762 -10.104 16.495 1.00 65.62 189 ASN A N 1
ATOM 1590 C CA . ASN A 1 189 ? -10.842 -10.833 15.622 1.00 65.62 189 ASN A CA 1
ATOM 1591 C C . ASN A 1 189 ? -10.939 -10.381 14.161 1.00 65.62 189 ASN A C 1
ATOM 1593 O O . ASN A 1 189 ? -10.003 -10.610 13.407 1.00 65.62 189 ASN A O 1
ATOM 1597 N N . ASN A 1 190 ? -12.028 -9.736 13.743 1.00 63.47 190 ASN A N 1
ATOM 1598 C CA . ASN A 1 190 ? -12.174 -9.225 12.381 1.00 63.47 190 ASN A CA 1
ATOM 1599 C C . ASN A 1 190 ? -11.728 -7.769 12.257 1.00 63.47 190 ASN A C 1
ATOM 1601 O O . ASN A 1 190 ? -10.994 -7.420 11.332 1.00 63.47 190 ASN A O 1
ATOM 1605 N N . TRP A 1 191 ? -12.154 -6.926 13.197 1.00 66.81 191 TRP A N 1
ATOM 1606 C CA . TRP A 1 191 ? -11.945 -5.484 13.133 1.00 66.81 191 TRP A CA 1
ATOM 1607 C C . TRP A 1 191 ? -10.486 -5.078 13.326 1.00 66.81 191 TRP A C 1
ATOM 1609 O O . TRP A 1 191 ? -9.968 -4.264 12.563 1.00 66.81 191 TRP A O 1
ATOM 1619 N N . GLU A 1 192 ? -9.799 -5.646 14.319 1.00 70.00 192 GLU A N 1
ATOM 1620 C CA . GLU A 1 192 ? -8.409 -5.280 14.597 1.00 70.00 192 GLU A CA 1
ATOM 1621 C C . GLU A 1 192 ? -7.477 -5.655 13.430 1.00 70.00 192 GLU A C 1
ATOM 1623 O O . GLU A 1 192 ? -6.747 -4.774 12.963 1.00 70.00 192 GLU A O 1
ATOM 1628 N N . PRO A 1 193 ? -7.504 -6.890 12.886 1.00 71.06 193 PRO A N 1
ATOM 1629 C CA . PRO A 1 193 ? -6.679 -7.234 11.730 1.00 71.06 193 PRO A CA 1
ATOM 1630 C C . PRO A 1 193 ? -7.036 -6.424 10.485 1.00 71.06 193 PRO A C 1
ATOM 1632 O O . PRO A 1 193 ? -6.135 -6.039 9.744 1.00 71.06 193 PRO A O 1
ATOM 1635 N N . PHE A 1 194 ? -8.318 -6.100 10.281 1.00 68.12 194 PHE A N 1
ATOM 1636 C CA . PHE A 1 194 ? -8.747 -5.196 9.214 1.00 68.12 194 PHE A CA 1
ATOM 1637 C C . PHE A 1 194 ? -8.138 -3.803 9.369 1.00 68.12 194 PHE A C 1
ATOM 1639 O O . PHE A 1 194 ? -7.499 -3.313 8.442 1.00 68.12 194 PHE A O 1
ATOM 1646 N N . ARG A 1 195 ? -8.275 -3.175 10.541 1.00 70.31 195 ARG A N 1
ATOM 1647 C CA . ARG A 1 195 ? -7.775 -1.816 10.785 1.00 70.31 195 ARG A CA 1
ATOM 1648 C C . ARG A 1 195 ? -6.249 -1.756 10.748 1.00 70.31 195 ARG A C 1
ATOM 1650 O O . ARG A 1 195 ? -5.691 -0.816 10.187 1.00 70.31 195 ARG A O 1
ATOM 1657 N N . LYS A 1 196 ? -5.571 -2.794 11.250 1.00 76.00 196 LYS A N 1
ATOM 1658 C CA . LYS A 1 196 ? -4.122 -2.966 11.100 1.00 76.00 196 LYS A CA 1
ATOM 1659 C C . LYS A 1 196 ? -3.725 -3.046 9.625 1.00 76.00 196 LYS A C 1
ATOM 1661 O O . LYS A 1 196 ? -2.863 -2.283 9.196 1.00 76.00 196 LYS A O 1
ATOM 1666 N N . LYS A 1 197 ? -4.371 -3.917 8.837 1.00 71.44 197 LYS A N 1
ATOM 1667 C CA . LYS A 1 197 ? -4.060 -4.061 7.407 1.00 71.44 197 LYS A CA 1
ATOM 1668 C C . LYS A 1 197 ? -4.393 -2.790 6.625 1.00 71.44 197 LYS A C 1
ATOM 1670 O O . LYS A 1 197 ? -3.632 -2.417 5.744 1.00 71.44 197 LYS A O 1
ATOM 1675 N N . LEU A 1 198 ? -5.460 -2.078 6.984 1.00 69.25 198 LEU A N 1
ATOM 1676 C CA . LEU A 1 198 ? -5.798 -0.776 6.410 1.00 69.25 198 LEU A CA 1
ATOM 1677 C C . LEU A 1 198 ? -4.671 0.242 6.636 1.00 69.25 198 LEU A C 1
ATOM 1679 O O . LEU A 1 198 ? -4.250 0.888 5.682 1.00 69.25 198 LEU A O 1
ATOM 1683 N N . LEU A 1 199 ? -4.145 0.351 7.862 1.00 70.69 199 LEU A N 1
ATOM 1684 C CA . LEU A 1 199 ? -2.998 1.219 8.158 1.00 70.69 199 LEU A CA 1
ATOM 1685 C C . LEU A 1 199 ? -1.735 0.782 7.399 1.00 70.69 199 LEU A C 1
ATOM 1687 O O . LEU A 1 199 ? -0.970 1.632 6.947 1.00 70.69 199 LEU A O 1
ATOM 1691 N N . GLU A 1 200 ? -1.527 -0.529 7.228 1.00 70.44 200 GLU A N 1
ATOM 1692 C CA . GLU A 1 200 ? -0.423 -1.101 6.442 1.00 70.44 200 GLU A CA 1
ATOM 1693 C C . GLU A 1 200 ? -0.504 -0.787 4.943 1.00 70.44 200 GLU A C 1
ATOM 1695 O O . GLU A 1 200 ? 0.505 -0.455 4.317 1.00 70.44 200 GLU A O 1
ATOM 1700 N N . VAL A 1 201 ? -1.698 -0.903 4.365 1.00 65.81 201 VAL A N 1
ATOM 1701 C CA . VAL A 1 201 ? -1.941 -0.800 2.920 1.00 65.81 201 VAL A CA 1
ATOM 1702 C C . VAL A 1 201 ? -2.162 0.643 2.470 1.00 65.81 201 VAL A C 1
ATOM 1704 O O . VAL A 1 201 ? -1.733 1.026 1.376 1.00 65.81 201 VAL A O 1
ATOM 1707 N N . VAL A 1 202 ? -2.789 1.451 3.324 1.00 65.25 202 VAL A N 1
ATOM 1708 C CA . VAL A 1 202 ? -3.040 2.880 3.125 1.00 65.25 202 VAL A CA 1
ATOM 1709 C C . VAL A 1 202 ? -2.180 3.659 4.125 1.00 65.25 202 VAL A C 1
ATOM 1711 O O . VAL A 1 202 ? -2.706 4.272 5.057 1.00 65.25 202 VAL A O 1
ATOM 1714 N N . PRO A 1 203 ? -0.838 3.638 3.982 1.00 58.31 203 PRO A N 1
ATOM 1715 C CA . PRO A 1 203 ? 0.014 4.394 4.878 1.00 58.31 203 PRO A CA 1
ATOM 1716 C C . PRO A 1 203 ? -0.371 5.867 4.776 1.00 58.31 203 PRO A C 1
ATOM 1718 O O . PRO A 1 203 ? -0.440 6.420 3.673 1.00 58.31 203 PRO A O 1
ATOM 1721 N N . GLN A 1 204 ? -0.606 6.506 5.925 1.00 60.06 204 GLN A N 1
ATOM 1722 C CA . GLN A 1 204 ? -0.846 7.943 5.976 1.00 60.06 204 GLN A CA 1
ATOM 1723 C C . GLN A 1 204 ? 0.351 8.650 5.332 1.00 60.06 204 GLN A C 1
ATOM 1725 O O . GLN A 1 204 ? 1.458 8.682 5.883 1.00 60.06 204 GLN A O 1
ATOM 1730 N N . ARG A 1 205 ? 0.159 9.166 4.114 1.00 60.56 205 ARG A N 1
ATOM 1731 C CA . ARG A 1 205 ? 1.197 9.926 3.420 1.00 60.56 205 ARG A CA 1
ATOM 1732 C C . ARG A 1 205 ? 1.355 11.242 4.169 1.00 60.56 205 ARG A C 1
ATOM 1734 O O . ARG A 1 205 ? 0.401 12.003 4.295 1.00 60.56 205 ARG A O 1
ATOM 1741 N N . ILE A 1 206 ? 2.549 11.481 4.703 1.00 60.38 206 ILE A N 1
ATOM 1742 C CA . ILE A 1 206 ? 2.859 12.735 5.386 1.00 60.38 206 ILE A CA 1
ATOM 1743 C C . ILE A 1 206 ? 2.877 13.835 4.322 1.00 60.38 206 ILE A C 1
ATOM 1745 O O . ILE A 1 206 ? 3.632 13.743 3.358 1.00 60.38 206 ILE A O 1
ATOM 1749 N N . ILE A 1 207 ? 2.015 14.832 4.498 1.00 64.50 207 ILE A N 1
ATOM 1750 C CA . ILE A 1 207 ? 2.005 16.065 3.718 1.00 64.50 207 ILE A CA 1
ATOM 1751 C C . ILE A 1 207 ? 2.576 17.138 4.639 1.00 64.50 207 ILE A C 1
ATOM 1753 O O . ILE A 1 207 ? 1.907 17.553 5.583 1.00 64.50 207 ILE A O 1
ATOM 1757 N N . ASP A 1 208 ? 3.817 17.550 4.402 1.00 65.31 208 ASP A N 1
ATOM 1758 C CA . ASP A 1 208 ? 4.473 18.594 5.193 1.00 65.31 208 ASP A CA 1
ATOM 1759 C C . ASP A 1 208 ? 4.388 19.964 4.530 1.00 65.31 208 ASP A C 1
ATOM 1761 O O . ASP A 1 208 ? 4.541 20.988 5.195 1.00 65.31 208 ASP A O 1
ATOM 1765 N N . THR A 1 209 ? 4.189 19.998 3.210 1.00 71.19 209 THR A N 1
ATOM 1766 C CA . THR A 1 209 ? 4.194 21.246 2.446 1.00 71.19 209 THR A CA 1
ATOM 1767 C C . THR A 1 209 ? 2.938 21.404 1.587 1.00 71.19 209 THR A C 1
ATOM 1769 O O . THR A 1 209 ? 2.391 20.418 1.088 1.00 71.19 209 THR A O 1
ATOM 1772 N N . PRO A 1 210 ? 2.496 22.648 1.325 1.00 72.75 210 PRO A N 1
ATOM 1773 C CA . PRO A 1 210 ? 1.426 22.908 0.361 1.00 72.75 210 PRO A CA 1
ATOM 1774 C C . PRO A 1 210 ? 1.725 22.361 -1.045 1.00 72.75 210 PRO A C 1
ATOM 1776 O O . PRO A 1 210 ? 0.815 21.941 -1.755 1.00 72.75 210 PRO A O 1
ATOM 1779 N N . ALA A 1 211 ? 3.001 22.322 -1.446 1.00 70.94 211 ALA A N 1
ATOM 1780 C CA . ALA A 1 211 ? 3.417 21.731 -2.716 1.00 70.94 211 ALA A CA 1
ATOM 1781 C C . ALA A 1 211 ? 3.151 20.218 -2.753 1.00 70.94 211 ALA A C 1
ATOM 1783 O O . ALA A 1 211 ? 2.615 19.717 -3.737 1.00 70.94 211 ALA A O 1
ATOM 1784 N N . GLU A 1 212 ? 3.452 19.498 -1.669 1.00 69.56 212 GLU A N 1
ATOM 1785 C CA . GLU A 1 212 ? 3.124 18.074 -1.544 1.00 69.56 212 GLU A CA 1
ATOM 1786 C C . GLU A 1 212 ? 1.610 17.841 -1.580 1.00 69.56 212 GLU A C 1
ATOM 1788 O O . GLU A 1 212 ? 1.167 16.916 -2.255 1.00 69.56 212 GLU A O 1
ATOM 1793 N N . LEU A 1 213 ? 0.809 18.703 -0.942 1.00 74.00 213 LEU A N 1
ATOM 1794 C CA . LEU A 1 213 ? -0.655 18.630 -1.017 1.00 74.00 213 LEU A CA 1
ATOM 1795 C C . LEU A 1 213 ? -1.154 18.761 -2.463 1.00 74.00 213 LEU A C 1
ATOM 1797 O O . LEU A 1 213 ? -1.954 17.944 -2.917 1.00 74.00 213 LEU A O 1
ATOM 1801 N N . ASN A 1 214 ? -0.653 19.754 -3.200 1.00 69.62 214 ASN A N 1
ATOM 1802 C CA . ASN A 1 214 ? -1.025 19.982 -4.597 1.00 69.62 214 ASN A CA 1
ATOM 1803 C C . ASN A 1 214 ? -0.592 18.826 -5.501 1.00 69.62 214 ASN A C 1
ATOM 1805 O O . ASN A 1 214 ? -1.378 18.376 -6.331 1.00 69.62 214 ASN A O 1
ATOM 1809 N N . THR A 1 215 ? 0.616 18.293 -5.309 1.00 66.94 215 THR A N 1
ATOM 1810 C CA . THR A 1 215 ? 1.073 17.087 -6.010 1.00 66.94 215 THR A CA 1
ATOM 1811 C C . THR A 1 215 ? 0.140 15.911 -5.735 1.00 66.94 215 THR A C 1
ATOM 1813 O O . THR A 1 215 ? -0.212 15.189 -6.661 1.00 66.94 215 THR A O 1
ATOM 1816 N N . LYS A 1 216 ? -0.343 15.743 -4.498 1.00 69.12 216 LYS A N 1
ATOM 1817 C CA . LYS A 1 216 ? -1.305 14.681 -4.161 1.00 69.12 216 LYS A CA 1
ATOM 1818 C C . LYS A 1 216 ? -2.673 14.903 -4.783 1.00 69.12 216 LYS A C 1
ATOM 1820 O O . LYS A 1 216 ? -3.288 13.941 -5.230 1.00 69.12 216 LYS A O 1
ATOM 1825 N N . TYR A 1 217 ? -3.130 16.146 -4.858 1.00 68.12 217 TYR A N 1
ATOM 1826 C CA . TYR A 1 217 ? -4.368 16.471 -5.553 1.00 68.12 217 TYR A CA 1
ATOM 1827 C C . TYR A 1 217 ? -4.253 16.186 -7.056 1.00 68.12 217 TYR A C 1
ATOM 1829 O O . TYR A 1 217 ? -5.134 15.558 -7.632 1.00 68.12 217 TYR A O 1
ATOM 1837 N N . LEU A 1 218 ? -3.133 16.560 -7.680 1.00 66.00 218 LEU A N 1
ATOM 1838 C CA . LEU A 1 218 ? -2.848 16.247 -9.081 1.00 66.00 218 LEU A CA 1
ATOM 1839 C C . LEU A 1 218 ? -2.694 14.743 -9.322 1.00 66.00 218 LEU A C 1
ATOM 1841 O O . LEU A 1 218 ? -3.171 14.254 -10.337 1.00 66.00 218 LEU A O 1
ATOM 1845 N N . GLU A 1 219 ? -2.081 13.995 -8.404 1.00 65.00 219 GLU A N 1
ATOM 1846 C CA . GLU A 1 219 ? -2.047 12.531 -8.464 1.00 65.00 219 GLU A CA 1
ATOM 1847 C C . GLU A 1 219 ? -3.459 11.945 -8.364 1.00 65.00 219 GLU A C 1
ATOM 1849 O O . GLU A 1 219 ? -3.799 11.066 -9.146 1.00 65.00 219 GLU A O 1
ATOM 1854 N N . LEU A 1 220 ? -4.293 12.428 -7.441 1.00 66.31 220 LEU A N 1
ATOM 1855 C CA . LEU A 1 220 ? -5.658 11.937 -7.245 1.00 66.31 220 LEU A CA 1
ATOM 1856 C C . LEU A 1 220 ? -6.543 12.220 -8.466 1.00 66.31 220 LEU A C 1
ATOM 1858 O O . LEU A 1 220 ? -7.236 11.330 -8.948 1.00 66.31 220 LEU A O 1
ATOM 1862 N N . VAL A 1 221 ? -6.493 13.446 -8.987 1.00 62.78 221 VAL A N 1
ATOM 1863 C CA . VAL A 1 221 ? -7.265 13.870 -10.164 1.00 62.78 221 VAL A CA 1
ATOM 1864 C C . VAL A 1 221 ? -6.682 13.279 -11.455 1.00 62.78 221 VAL A C 1
ATOM 1866 O O . VAL A 1 221 ? -7.416 12.966 -12.390 1.00 62.78 221 VAL A O 1
ATOM 1869 N N . GLY A 1 222 ? -5.363 13.093 -11.509 1.00 57.12 222 GLY A N 1
ATOM 1870 C CA . GLY A 1 222 ? -4.630 12.527 -12.642 1.00 57.12 222 GLY A CA 1
ATOM 1871 C C . GLY A 1 222 ? -4.644 10.998 -12.705 1.00 57.12 222 GLY A C 1
ATOM 1872 O O . GLY A 1 222 ? -4.352 10.434 -13.760 1.00 57.12 222 GLY A O 1
ATOM 1873 N N . GLN A 1 223 ? -5.027 10.307 -11.624 1.00 61.16 223 GLN A N 1
ATOM 1874 C CA . GLN A 1 223 ? -5.328 8.869 -11.597 1.00 61.16 223 GLN A CA 1
ATOM 1875 C C . GLN A 1 223 ? -6.661 8.582 -12.301 1.00 61.16 223 GLN A C 1
ATOM 1877 O O . GLN A 1 223 ? -7.571 7.972 -11.751 1.00 61.16 223 GLN A O 1
ATOM 1882 N N . SER A 1 224 ? -6.798 9.030 -13.546 1.00 52.53 224 SER A N 1
ATOM 1883 C CA . SER A 1 224 ? -8.076 8.963 -14.242 1.00 52.53 224 SER A CA 1
ATOM 1884 C C . SER A 1 224 ? -8.498 7.526 -14.546 1.00 52.53 224 SER A C 1
ATOM 1886 O O . SER A 1 224 ? -9.697 7.264 -14.604 1.00 52.53 224 SER A O 1
ATOM 1888 N N . LYS A 1 225 ? -7.564 6.570 -14.702 1.00 66.88 225 LYS A N 1
ATOM 1889 C CA . LYS A 1 225 ? -7.901 5.184 -15.073 1.00 66.88 225 LYS A CA 1
ATOM 1890 C C . LYS A 1 225 ? -6.874 4.150 -14.557 1.00 66.88 225 LYS A C 1
ATOM 1892 O O . LYS A 1 225 ? -5.707 4.214 -14.960 1.00 66.88 225 LYS A O 1
ATOM 1897 N N . PRO A 1 226 ? -7.256 3.196 -13.687 1.00 67.12 226 PRO A N 1
ATOM 1898 C CA . PRO A 1 226 ? -6.363 2.164 -13.173 1.00 67.12 226 PRO A CA 1
ATOM 1899 C C . PRO A 1 226 ? -6.013 1.135 -14.254 1.00 67.12 226 PRO A C 1
ATOM 1901 O O . PRO A 1 226 ? -6.731 0.948 -15.241 1.00 67.12 226 PRO A O 1
ATOM 1904 N N . ILE A 1 227 ? -4.877 0.471 -14.056 1.00 73.50 227 ILE A N 1
ATOM 1905 C CA . ILE A 1 227 ? -4.461 -0.682 -14.854 1.00 73.50 227 ILE A CA 1
ATOM 1906 C C . ILE A 1 227 ? -5.392 -1.871 -14.561 1.00 73.50 227 ILE A C 1
ATOM 1908 O O . ILE A 1 227 ? -5.783 -2.080 -13.410 1.00 73.50 227 ILE A O 1
ATOM 1912 N N . LYS A 1 228 ? -5.772 -2.634 -15.590 1.00 79.69 228 LYS A N 1
ATOM 1913 C CA . LYS A 1 228 ? -6.568 -3.862 -15.436 1.00 79.69 228 LYS A CA 1
ATOM 1914 C C . LYS A 1 228 ? -5.685 -5.099 -15.549 1.00 79.69 228 LYS A C 1
ATOM 1916 O O . LYS A 1 228 ? -4.573 -5.026 -16.061 1.00 79.69 228 LYS A O 1
ATOM 1921 N N . GLU A 1 229 ? -6.192 -6.244 -15.106 1.00 82.50 229 GLU A N 1
ATOM 1922 C CA . GLU A 1 229 ? -5.472 -7.522 -15.183 1.00 82.50 229 GLU A CA 1
ATOM 1923 C C . GLU A 1 229 ? -5.013 -7.844 -16.619 1.00 82.50 229 GLU A C 1
ATOM 1925 O O . GLU A 1 229 ? -3.860 -8.203 -16.845 1.00 82.50 229 GLU A O 1
ATOM 1930 N N . GLU A 1 230 ? -5.875 -7.587 -17.610 1.00 82.19 230 GLU A N 1
ATOM 1931 C CA . GLU A 1 230 ? -5.579 -7.757 -19.044 1.00 82.19 230 GLU A CA 1
ATOM 1932 C C . GLU A 1 230 ? -4.407 -6.892 -19.552 1.00 82.19 230 GLU A C 1
ATOM 1934 O O . GLU A 1 230 ? -3.783 -7.213 -20.565 1.00 82.19 230 GLU A O 1
ATOM 1939 N N . ASP A 1 231 ? -4.066 -5.813 -18.845 1.00 83.31 231 ASP A N 1
ATOM 1940 C CA . ASP A 1 231 ? -2.963 -4.920 -19.200 1.00 83.31 231 ASP A CA 1
ATOM 1941 C C . ASP A 1 231 ? -1.617 -5.385 -18.622 1.00 83.31 231 ASP A C 1
ATOM 1943 O O . ASP A 1 231 ? -0.563 -5.026 -19.150 1.00 83.31 231 ASP A O 1
ATOM 1947 N N . VAL A 1 232 ? -1.620 -6.195 -17.559 1.00 87.94 232 VAL A N 1
ATOM 1948 C CA . VAL A 1 232 ? -0.406 -6.595 -16.819 1.00 87.94 232 VAL A CA 1
ATOM 1949 C C . VAL A 1 232 ? 0.580 -7.345 -17.717 1.00 87.94 232 VAL A C 1
ATOM 1951 O O . VAL A 1 232 ? 1.792 -7.104 -17.681 1.00 87.94 232 VAL A O 1
ATOM 1954 N N . GLY A 1 233 ? 0.063 -8.223 -18.579 1.00 88.88 233 GLY A N 1
ATOM 1955 C CA . GLY A 1 233 ? 0.867 -9.023 -19.504 1.00 88.88 233 GLY A CA 1
ATOM 1956 C C . GLY A 1 233 ? 1.520 -8.224 -20.637 1.00 88.88 233 GLY A C 1
ATOM 1957 O O . GLY A 1 233 ? 2.444 -8.730 -21.273 1.00 88.88 233 GLY A O 1
ATOM 1958 N N . ARG A 1 234 ? 1.075 -6.991 -20.888 1.00 88.38 234 ARG A N 1
ATOM 1959 C CA . ARG A 1 234 ? 1.571 -6.112 -21.962 1.00 88.38 234 ARG A CA 1
ATOM 1960 C C . ARG A 1 234 ? 2.150 -4.795 -21.439 1.00 88.38 234 ARG A C 1
ATOM 1962 O O . ARG A 1 234 ? 2.378 -3.880 -22.224 1.00 88.38 234 ARG A O 1
ATOM 1969 N N . CYS A 1 235 ? 2.346 -4.678 -20.126 1.00 91.12 235 CYS A N 1
ATOM 1970 C CA . CYS A 1 235 ? 2.881 -3.482 -19.490 1.00 91.12 235 CYS A CA 1
ATOM 1971 C C . CYS A 1 235 ? 4.312 -3.719 -19.000 1.00 91.12 235 CYS A C 1
ATOM 1973 O O . CYS A 1 235 ? 4.579 -4.669 -18.255 1.00 91.12 235 CYS A O 1
ATOM 1975 N N . ILE A 1 236 ? 5.203 -2.802 -19.370 1.00 93.19 236 ILE A N 1
ATOM 1976 C CA . ILE A 1 236 ? 6.486 -2.596 -18.705 1.00 93.19 236 ILE A CA 1
ATOM 1977 C C . ILE A 1 236 ? 6.214 -1.663 -17.531 1.00 93.19 236 ILE A C 1
ATOM 1979 O O . ILE A 1 236 ? 5.653 -0.582 -17.713 1.00 93.19 236 ILE A O 1
ATOM 1983 N N . ALA A 1 237 ? 6.566 -2.083 -16.323 1.00 92.19 237 ALA A N 1
ATOM 1984 C CA . ALA A 1 237 ? 6.390 -1.270 -15.133 1.00 92.19 237 ALA A CA 1
ATOM 1985 C C . ALA A 1 237 ? 7.747 -1.027 -14.479 1.00 92.19 237 ALA A C 1
ATOM 1987 O O . ALA A 1 237 ? 8.452 -1.974 -14.142 1.00 92.19 237 ALA A O 1
ATOM 1988 N N . ILE A 1 238 ? 8.099 0.244 -14.339 1.00 92.38 238 ILE A N 1
ATOM 1989 C CA . ILE A 1 238 ? 9.385 0.712 -13.841 1.00 92.38 238 ILE A CA 1
ATOM 1990 C C . ILE A 1 238 ? 9.211 1.114 -12.379 1.00 92.38 238 ILE A C 1
ATOM 1992 O O . ILE A 1 238 ? 8.412 2.006 -12.075 1.00 92.38 238 ILE A O 1
ATOM 1996 N N . ASP A 1 239 ? 9.972 0.465 -11.497 1.00 91.06 239 ASP A N 1
ATOM 1997 C CA . ASP A 1 239 ? 10.112 0.882 -10.104 1.00 91.06 239 ASP A CA 1
ATOM 1998 C C . ASP A 1 239 ? 11.098 2.050 -10.031 1.00 91.06 239 ASP A C 1
ATOM 2000 O O . ASP A 1 239 ? 12.293 1.884 -10.266 1.00 91.06 239 ASP A O 1
ATOM 2004 N N . VAL A 1 240 ? 10.598 3.246 -9.739 1.00 90.19 240 VAL A N 1
ATOM 2005 C CA . VAL A 1 240 ? 11.433 4.449 -9.591 1.00 90.19 240 VAL A CA 1
ATOM 2006 C C . VAL A 1 240 ? 11.832 4.716 -8.141 1.00 90.19 240 VAL A C 1
ATOM 2008 O O . VAL A 1 240 ? 12.503 5.710 -7.869 1.00 90.19 240 VAL A O 1
ATOM 2011 N N . ASP A 1 241 ? 11.448 3.821 -7.222 1.00 89.69 241 ASP A N 1
ATOM 2012 C CA . ASP A 1 241 ? 11.768 3.809 -5.793 1.00 89.69 241 ASP A CA 1
ATOM 2013 C C . ASP A 1 241 ? 11.452 5.124 -5.059 1.00 89.69 241 ASP A C 1
ATOM 2015 O O . ASP A 1 241 ? 10.386 5.255 -4.450 1.00 89.69 241 ASP A O 1
ATOM 2019 N N . TYR A 1 242 ? 12.353 6.104 -5.128 1.00 88.31 242 TYR A N 1
ATOM 2020 C CA . TYR A 1 242 ? 12.252 7.381 -4.428 1.00 88.31 242 TYR A CA 1
ATOM 2021 C C . TYR A 1 242 ? 12.041 8.597 -5.334 1.00 88.31 242 TYR A C 1
ATOM 2023 O O . TYR A 1 242 ? 11.718 9.662 -4.807 1.00 88.31 242 TYR A O 1
ATOM 2031 N N . VAL A 1 243 ? 12.205 8.468 -6.656 1.00 87.88 243 VAL A N 1
ATOM 2032 C CA . VAL A 1 243 ? 12.051 9.605 -7.576 1.00 87.88 243 VAL A CA 1
ATOM 2033 C C . VAL A 1 243 ? 10.584 9.771 -7.963 1.00 87.88 243 VAL A C 1
ATOM 2035 O O . VAL A 1 243 ? 9.954 8.870 -8.515 1.00 87.88 243 VAL A O 1
ATOM 2038 N N . GLY A 1 244 ? 10.018 10.928 -7.645 1.00 82.75 244 GLY A N 1
ATOM 2039 C CA . GLY A 1 244 ? 8.641 11.290 -7.941 1.00 82.75 244 GLY A CA 1
ATOM 2040 C C . GLY A 1 244 ? 8.469 11.925 -9.319 1.00 82.75 244 GLY A C 1
ATOM 2041 O O . GLY A 1 244 ? 9.396 12.457 -9.923 1.00 82.75 244 GLY A O 1
ATOM 2042 N N . THR A 1 245 ? 7.227 11.952 -9.801 1.00 74.44 245 THR A N 1
ATOM 2043 C CA . THR A 1 245 ? 6.870 12.555 -11.099 1.00 74.44 245 THR A CA 1
ATOM 2044 C C . THR A 1 245 ? 7.062 14.073 -11.159 1.00 74.44 245 THR A C 1
ATOM 2046 O O . THR A 1 245 ? 7.050 14.637 -12.247 1.00 74.44 245 THR A O 1
ATOM 2049 N N . MET A 1 246 ? 7.200 14.734 -10.005 1.00 76.81 246 MET A N 1
ATOM 2050 C CA . MET A 1 246 ? 7.368 16.189 -9.881 1.00 76.81 246 MET A CA 1
ATOM 2051 C C . MET A 1 246 ? 8.789 16.589 -9.461 1.00 76.81 246 MET A C 1
ATOM 2053 O O . MET A 1 246 ? 9.039 17.761 -9.174 1.00 76.81 246 MET A O 1
ATOM 2057 N N . ASP A 1 247 ? 9.726 15.640 -9.408 1.00 82.06 247 ASP A N 1
ATOM 2058 C CA . ASP A 1 247 ? 11.127 15.939 -9.135 1.00 82.06 247 ASP A CA 1
ATOM 2059 C C . ASP A 1 247 ? 11.783 16.433 -10.429 1.00 82.06 247 ASP A C 1
ATOM 2061 O O . ASP A 1 247 ? 12.345 15.665 -11.195 1.00 82.06 247 ASP A O 1
ATOM 2065 N N . PHE A 1 248 ? 11.674 17.733 -10.716 1.00 81.56 248 PHE A N 1
ATOM 2066 C CA . PHE A 1 248 ? 12.245 18.323 -11.938 1.00 81.56 248 PHE A CA 1
ATOM 2067 C C . PHE A 1 248 ? 13.767 18.530 -11.864 1.00 81.56 248 PHE A C 1
ATOM 2069 O O . PHE A 1 248 ? 14.430 18.627 -12.893 1.00 81.56 248 PHE A O 1
ATOM 2076 N N . ASN A 1 249 ? 14.325 18.580 -10.651 1.00 86.00 249 ASN A N 1
ATOM 2077 C CA . ASN A 1 249 ? 15.749 18.807 -10.399 1.00 86.00 249 ASN A CA 1
ATOM 2078 C C . ASN A 1 249 ? 16.430 17.499 -9.978 1.00 86.00 249 ASN A C 1
ATOM 2080 O O . ASN A 1 249 ? 16.848 17.349 -8.832 1.00 86.00 249 ASN A O 1
ATOM 2084 N N . VAL A 1 250 ? 16.483 16.542 -10.903 1.00 89.81 250 VAL A N 1
ATOM 2085 C CA . VAL A 1 250 ? 17.076 15.214 -10.686 1.00 89.81 250 VAL A CA 1
ATOM 2086 C C . VAL A 1 250 ? 18.587 15.283 -10.910 1.00 89.81 250 VAL A C 1
ATOM 2088 O O . VAL A 1 250 ? 19.024 15.673 -11.997 1.00 89.81 250 VAL A O 1
ATOM 2091 N N . GLU A 1 251 ? 19.386 14.903 -9.908 1.00 94.75 251 GLU A N 1
ATOM 2092 C CA . GLU A 1 251 ? 20.852 14.848 -10.030 1.00 94.75 251 GLU A CA 1
ATOM 2093 C C . GLU A 1 251 ? 21.269 13.791 -11.084 1.00 94.75 251 GLU A C 1
ATOM 2095 O O . GLU A 1 251 ? 20.541 12.814 -11.291 1.00 94.75 251 GLU A O 1
ATOM 2100 N N . PRO A 1 252 ? 22.415 13.935 -11.781 1.00 95.62 252 PRO A N 1
ATOM 2101 C CA . PRO A 1 252 ? 22.842 12.987 -12.823 1.00 95.62 252 PRO A CA 1
ATOM 2102 C C . PRO A 1 252 ? 22.901 11.521 -12.361 1.00 95.62 252 PRO A C 1
ATOM 2104 O O . PRO A 1 252 ? 22.612 10.594 -13.123 1.00 95.62 252 PRO A O 1
ATOM 2107 N N . GLU A 1 253 ? 23.247 11.296 -11.098 1.00 93.62 253 GLU A N 1
ATOM 2108 C CA . GLU A 1 253 ? 23.290 9.981 -10.470 1.00 93.62 253 GLU A CA 1
ATOM 2109 C C . GLU A 1 253 ? 21.886 9.383 -10.302 1.00 93.62 253 GLU A C 1
ATOM 2111 O O . GLU A 1 253 ? 21.696 8.193 -10.558 1.00 93.62 253 GLU A O 1
ATOM 2116 N N . ASP A 1 254 ? 20.893 10.203 -9.944 1.00 92.50 254 ASP A N 1
ATOM 2117 C CA . ASP A 1 254 ? 19.484 9.798 -9.868 1.00 92.50 254 ASP A CA 1
ATOM 2118 C C . ASP A 1 254 ? 18.931 9.488 -11.274 1.00 92.50 254 ASP A C 1
ATOM 2120 O O . ASP A 1 254 ? 18.213 8.506 -11.464 1.00 92.50 254 ASP A O 1
ATOM 2124 N N . GLN A 1 255 ? 19.318 10.263 -12.295 1.00 92.56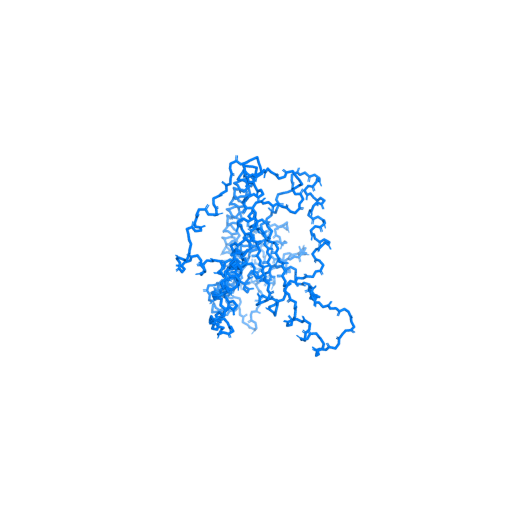 255 GLN A N 1
ATOM 2125 C CA . GLN A 1 255 ? 18.957 9.975 -13.692 1.00 92.56 255 GLN A CA 1
ATOM 2126 C C . GLN A 1 255 ? 19.547 8.637 -14.152 1.00 92.56 255 GLN A C 1
ATOM 2128 O O . GLN A 1 255 ? 18.860 7.819 -14.763 1.00 92.56 255 GLN A O 1
ATOM 2133 N N . THR A 1 256 ? 20.815 8.385 -13.820 1.00 92.38 256 THR A N 1
ATOM 2134 C CA . THR A 1 256 ? 21.491 7.119 -14.126 1.00 92.38 256 THR A CA 1
ATOM 2135 C C . THR A 1 256 ? 20.798 5.945 -13.436 1.00 92.38 256 THR A C 1
ATOM 2137 O O . THR A 1 256 ? 20.602 4.898 -14.055 1.00 92.38 256 THR A O 1
ATOM 2140 N N . PHE A 1 257 ? 20.392 6.120 -12.177 1.00 92.12 257 PHE A N 1
ATOM 2141 C CA . PHE A 1 257 ? 19.597 5.137 -11.447 1.00 92.12 257 PHE A CA 1
ATOM 2142 C C . PHE A 1 257 ? 18.272 4.835 -12.167 1.00 92.12 257 PHE A C 1
ATOM 2144 O O . PHE A 1 257 ? 17.983 3.670 -12.436 1.00 92.12 257 PHE A O 1
ATOM 2151 N N . LEU A 1 258 ? 17.515 5.858 -12.578 1.00 91.69 258 LEU A N 1
ATOM 2152 C CA . LEU A 1 258 ? 16.258 5.682 -13.317 1.00 91.69 258 LEU A CA 1
ATOM 2153 C C . LEU A 1 258 ? 16.436 4.942 -14.645 1.00 91.69 258 LEU A C 1
ATOM 2155 O O . LEU A 1 258 ? 15.636 4.067 -14.975 1.00 91.69 258 LEU A O 1
ATOM 2159 N N . MET A 1 259 ? 17.490 5.261 -15.398 1.00 92.06 259 MET A N 1
ATOM 2160 C CA . MET A 1 259 ? 17.788 4.582 -16.661 1.00 92.06 259 MET A CA 1
ATOM 2161 C C . MET A 1 259 ? 18.078 3.093 -16.447 1.00 92.06 259 MET A C 1
ATOM 2163 O O . MET A 1 259 ? 17.609 2.263 -17.227 1.00 92.06 259 MET A O 1
ATOM 2167 N N . ARG A 1 260 ? 18.791 2.740 -15.367 1.00 90.44 260 ARG A N 1
ATOM 2168 C CA . ARG A 1 260 ? 19.030 1.339 -14.984 1.00 90.44 260 ARG A CA 1
ATOM 2169 C C . ARG A 1 260 ? 17.732 0.633 -14.608 1.00 90.44 260 ARG A C 1
ATOM 2171 O O . ARG A 1 260 ? 17.456 -0.431 -15.147 1.00 90.44 260 ARG A O 1
ATOM 2178 N N . GLN A 1 261 ? 16.889 1.254 -13.781 1.00 90.75 261 GLN A N 1
ATOM 2179 C CA . GLN A 1 261 ? 15.579 0.690 -13.430 1.00 90.75 261 GLN A CA 1
ATOM 2180 C C . GLN A 1 261 ? 14.690 0.475 -14.666 1.00 90.75 261 GLN A C 1
ATOM 2182 O O . GLN A 1 261 ? 14.033 -0.559 -14.790 1.00 90.75 261 GLN A O 1
ATOM 2187 N N . GLY A 1 262 ? 14.703 1.413 -15.618 1.00 92.62 262 GLY A N 1
ATOM 2188 C CA . GLY A 1 262 ? 13.984 1.278 -16.885 1.00 92.62 262 GLY A CA 1
ATOM 2189 C C . GLY A 1 262 ? 14.507 0.130 -17.753 1.00 92.62 262 GLY A C 1
ATOM 2190 O O . GLY A 1 262 ? 13.712 -0.650 -18.288 1.00 92.62 262 GLY A O 1
ATOM 2191 N N . ALA A 1 263 ? 15.831 -0.011 -17.861 1.00 91.50 263 ALA A N 1
ATOM 2192 C CA . ALA A 1 263 ? 16.462 -1.118 -18.576 1.00 91.50 263 ALA A CA 1
ATOM 2193 C C . ALA A 1 263 ? 16.119 -2.466 -17.926 1.00 91.50 263 ALA A C 1
ATOM 2195 O O . ALA A 1 263 ? 15.644 -3.371 -18.611 1.00 91.50 263 ALA A O 1
ATOM 2196 N N . LEU A 1 264 ? 16.260 -2.568 -16.604 1.00 90.62 264 LEU A N 1
ATOM 2197 C CA . LEU A 1 264 ? 15.933 -3.755 -15.818 1.00 90.62 264 LEU A CA 1
ATOM 2198 C C . LEU A 1 264 ? 14.474 -4.189 -16.007 1.00 90.62 264 LEU A C 1
ATOM 2200 O O . LEU A 1 264 ? 14.207 -5.346 -16.330 1.00 90.62 264 LEU A O 1
ATOM 2204 N N . ALA A 1 265 ? 13.526 -3.263 -15.858 1.00 92.31 265 ALA A N 1
ATOM 2205 C CA . ALA A 1 265 ? 12.105 -3.545 -16.048 1.00 92.31 265 ALA A CA 1
ATOM 2206 C C . ALA A 1 265 ? 11.787 -4.013 -17.477 1.00 92.31 265 ALA A C 1
ATOM 2208 O O . ALA A 1 265 ? 10.949 -4.896 -17.675 1.00 92.31 265 ALA A O 1
ATOM 2209 N N . THR A 1 266 ? 12.464 -3.437 -18.474 1.00 93.56 266 THR A N 1
ATOM 2210 C CA . THR A 1 266 ? 12.298 -3.808 -19.884 1.00 93.56 266 THR A CA 1
ATOM 2211 C C . THR A 1 266 ? 12.841 -5.207 -20.155 1.00 93.56 266 THR A C 1
ATOM 2213 O O . THR A 1 266 ? 12.151 -6.010 -20.775 1.00 93.56 266 THR A O 1
ATOM 2216 N N . LEU A 1 267 ? 14.037 -5.529 -19.656 1.00 91.62 267 LEU A N 1
ATOM 2217 C CA . LEU A 1 267 ? 14.629 -6.860 -19.800 1.00 91.62 267 LEU A CA 1
ATOM 2218 C C . LEU A 1 267 ? 13.765 -7.928 -19.124 1.00 91.62 267 LEU A C 1
ATOM 2220 O O . LEU A 1 267 ? 13.410 -8.915 -19.763 1.00 91.62 267 LEU A O 1
ATOM 2224 N N . ALA A 1 268 ? 13.328 -7.679 -17.886 1.00 91.69 268 ALA A N 1
ATOM 2225 C CA . ALA A 1 268 ? 12.436 -8.584 -17.167 1.00 91.69 268 ALA A CA 1
ATOM 2226 C C . ALA A 1 268 ? 11.104 -8.796 -17.910 1.00 91.69 268 ALA A C 1
ATOM 2228 O O . ALA A 1 268 ? 10.578 -9.907 -17.949 1.00 91.69 268 ALA A O 1
ATOM 2229 N N . PHE A 1 269 ? 10.553 -7.743 -18.525 1.00 94.12 269 PHE A N 1
ATOM 2230 C CA . PHE A 1 269 ? 9.372 -7.856 -19.382 1.00 94.12 269 PHE A CA 1
ATOM 2231 C C . PHE A 1 269 ? 9.627 -8.705 -20.628 1.00 94.12 269 PHE A C 1
ATOM 2233 O O . PHE A 1 269 ? 8.800 -9.557 -20.941 1.00 94.12 269 PHE A O 1
ATOM 2240 N N . LEU A 1 270 ? 10.732 -8.475 -21.340 1.00 92.50 270 LEU A N 1
ATOM 2241 C CA . LEU A 1 270 ? 11.055 -9.210 -22.562 1.00 92.50 270 LEU A CA 1
ATOM 2242 C C . LEU A 1 270 ? 11.276 -10.697 -22.279 1.00 92.50 270 LEU A C 1
ATOM 2244 O O . LEU A 1 270 ? 10.744 -11.529 -23.008 1.00 92.50 270 LEU A O 1
ATOM 2248 N N . GLU A 1 271 ? 11.981 -11.025 -21.200 1.00 90.38 271 GLU A N 1
ATOM 2249 C CA . GLU A 1 271 ? 12.221 -12.406 -20.778 1.00 90.38 271 GLU A CA 1
ATOM 2250 C C . GLU A 1 271 ? 10.908 -13.125 -20.423 1.00 90.38 271 GLU A C 1
ATOM 2252 O O . GLU A 1 271 ? 10.623 -14.223 -20.908 1.00 90.38 271 GLU A O 1
ATOM 2257 N N . ASP A 1 272 ? 10.045 -12.474 -19.637 1.00 91.25 272 ASP A N 1
ATOM 2258 C CA . ASP A 1 272 ? 8.700 -12.972 -19.332 1.00 91.25 272 ASP A CA 1
ATOM 2259 C C . ASP A 1 272 ? 7.840 -13.120 -20.603 1.00 91.25 272 ASP A C 1
ATOM 2261 O O . ASP A 1 272 ? 7.112 -14.098 -20.765 1.00 91.25 272 ASP A O 1
ATOM 2265 N N . TYR A 1 273 ? 7.942 -12.180 -21.545 1.00 91.06 273 TYR A N 1
ATOM 2266 C CA . TYR A 1 273 ? 7.214 -12.226 -22.813 1.00 91.06 273 TYR A CA 1
ATOM 2267 C C . TYR A 1 273 ? 7.666 -13.400 -23.694 1.00 91.06 273 TYR A C 1
ATOM 2269 O O . TYR A 1 273 ? 6.825 -14.148 -24.198 1.00 91.06 273 TYR A O 1
ATOM 2277 N N . VAL A 1 274 ? 8.978 -13.606 -23.844 1.00 90.25 274 VAL A N 1
ATOM 2278 C CA . VAL A 1 274 ? 9.564 -14.736 -24.583 1.00 90.25 274 VAL A CA 1
ATOM 2279 C C . VAL A 1 274 ? 9.087 -16.063 -23.999 1.00 90.25 274 VAL A C 1
ATOM 2281 O O . VAL A 1 274 ? 8.609 -16.915 -24.752 1.00 90.25 274 VAL A O 1
ATOM 2284 N N . LYS A 1 275 ? 9.125 -16.207 -22.666 1.00 90.12 275 LYS A N 1
ATOM 2285 C CA . LYS A 1 275 ? 8.623 -17.389 -21.947 1.00 90.12 275 LYS A CA 1
ATOM 2286 C C . LYS A 1 275 ? 7.132 -17.617 -22.186 1.00 90.12 275 LYS A C 1
ATOM 2288 O O . LYS A 1 275 ? 6.736 -18.710 -22.582 1.00 90.12 275 LYS A O 1
ATOM 2293 N N . ARG A 1 276 ? 6.295 -16.590 -22.007 1.00 89.56 276 ARG A N 1
ATOM 2294 C CA . ARG A 1 276 ? 4.833 -16.696 -22.180 1.00 89.56 276 ARG A CA 1
ATOM 2295 C C . ARG A 1 276 ? 4.413 -17.048 -23.605 1.00 89.56 276 ARG A C 1
ATOM 2297 O O . ARG A 1 276 ? 3.399 -17.717 -23.788 1.00 89.56 276 ARG A O 1
ATOM 2304 N N . HIS A 1 277 ? 5.173 -16.605 -24.602 1.00 88.56 277 HIS A N 1
ATOM 2305 C CA . HIS A 1 277 ? 4.869 -16.834 -26.014 1.00 88.56 277 HIS A CA 1
ATOM 2306 C C . HIS A 1 277 ? 5.686 -17.966 -26.653 1.00 88.56 277 HIS A C 1
ATOM 2308 O O . HIS A 1 277 ? 5.537 -18.204 -27.850 1.00 88.56 277 HIS A O 1
ATOM 2314 N N . ASN A 1 278 ? 6.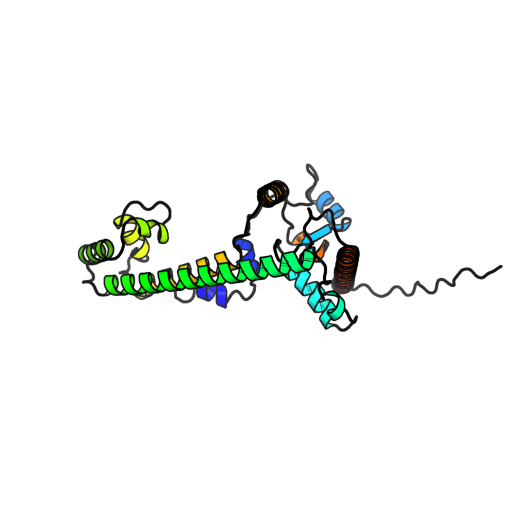506 -18.686 -25.874 1.00 89.56 278 ASN A N 1
ATOM 2315 C CA . ASN A 1 278 ? 7.391 -19.757 -26.348 1.00 89.56 278 ASN A CA 1
ATOM 2316 C C . ASN A 1 278 ? 8.228 -19.341 -27.572 1.00 89.56 278 ASN A C 1
ATOM 2318 O O . ASN A 1 278 ? 8.384 -20.107 -28.529 1.00 89.56 278 ASN A O 1
ATOM 2322 N N . LEU A 1 279 ? 8.734 -18.105 -27.564 1.00 87.88 279 LEU A N 1
ATOM 2323 C CA . LEU A 1 279 ? 9.508 -17.576 -28.682 1.00 87.88 279 LEU A CA 1
ATOM 2324 C C . LEU A 1 279 ? 10.887 -18.234 -28.707 1.00 87.88 279 LEU A C 1
ATOM 2326 O O . LEU A 1 279 ? 11.590 -18.280 -27.701 1.00 87.88 279 LEU A O 1
ATOM 2330 N N . GLN A 1 280 ? 11.273 -18.746 -29.871 1.00 83.56 280 GLN A N 1
ATOM 2331 C CA . GLN A 1 280 ? 12.600 -19.310 -30.087 1.00 83.56 280 GLN A CA 1
ATOM 2332 C C . GLN A 1 280 ? 13.548 -18.217 -30.596 1.00 83.56 280 GLN A C 1
ATOM 2334 O O . GLN A 1 280 ? 13.109 -17.351 -31.361 1.00 83.56 280 GLN A O 1
ATOM 2339 N N . PRO A 1 281 ? 14.844 -18.258 -30.237 1.00 76.56 281 PRO A N 1
ATOM 2340 C CA . PRO A 1 281 ? 15.839 -17.384 -30.841 1.00 76.56 281 PRO A CA 1
ATOM 2341 C C . PRO A 1 281 ? 15.799 -17.542 -32.363 1.00 76.56 281 PRO A C 1
ATOM 2343 O O . PRO A 1 281 ? 15.981 -18.639 -32.892 1.00 76.56 281 PRO A O 1
ATOM 2346 N N . SER A 1 282 ? 15.539 -16.461 -33.097 1.00 69.88 282 SER A N 1
ATOM 2347 C CA . SER A 1 282 ? 15.660 -16.515 -34.551 1.00 69.88 282 SER A CA 1
ATOM 2348 C C . SER A 1 282 ? 17.137 -16.697 -34.902 1.00 69.88 282 SER A C 1
ATOM 2350 O O . SER A 1 282 ? 17.951 -15.858 -34.519 1.00 69.88 282 SER A O 1
ATOM 2352 N N . ASN A 1 283 ? 17.487 -17.724 -35.681 1.00 62.34 283 ASN A N 1
ATOM 2353 C CA . ASN A 1 283 ? 18.847 -17.982 -36.197 1.00 62.34 283 ASN A CA 1
ATOM 2354 C C . ASN A 1 283 ? 19.365 -16.897 -37.183 1.00 62.34 283 ASN A C 1
ATOM 2356 O O . ASN A 1 283 ? 20.223 -17.157 -38.021 1.00 62.34 283 ASN A O 1
ATOM 2360 N N . SER A 1 284 ? 18.823 -15.681 -37.125 1.00 58.19 284 SER A N 1
ATOM 2361 C CA . SER A 1 284 ? 18.915 -14.625 -38.131 1.00 58.19 284 SER A CA 1
ATOM 2362 C C . SER A 1 284 ? 19.676 -13.395 -37.615 1.00 58.19 284 SER A C 1
ATOM 2364 O O . SER A 1 284 ? 19.222 -12.269 -37.799 1.00 58.19 284 SER A O 1
ATOM 2366 N N . THR A 1 285 ? 20.849 -13.573 -36.996 1.00 52.25 285 THR A N 1
ATOM 2367 C CA . THR A 1 285 ? 21.755 -12.431 -36.754 1.00 52.25 285 THR A CA 1
ATOM 2368 C C . THR A 1 285 ? 23.231 -12.834 -36.709 1.00 52.25 285 THR A C 1
ATOM 2370 O O . THR A 1 285 ? 23.943 -12.611 -35.741 1.00 52.25 285 THR A O 1
ATOM 2373 N N . LEU A 1 286 ? 23.724 -13.382 -37.819 1.00 48.06 286 LEU A N 1
ATOM 2374 C CA . LEU A 1 286 ? 25.085 -13.096 -38.285 1.00 48.06 286 LEU A CA 1
ATOM 2375 C C . LEU A 1 286 ? 24.961 -12.231 -39.542 1.00 48.06 286 LEU A C 1
ATOM 2377 O O . LEU A 1 286 ? 25.335 -12.631 -40.643 1.00 48.06 286 LEU A O 1
ATOM 2381 N N . ALA A 1 287 ? 24.380 -11.038 -39.393 1.00 53.41 287 ALA A N 1
ATOM 2382 C CA . ALA A 1 287 ? 24.606 -9.993 -40.376 1.00 53.41 287 ALA A CA 1
ATOM 2383 C C . ALA A 1 287 ? 26.092 -9.636 -40.271 1.00 53.41 287 ALA A C 1
ATOM 2385 O O . ALA A 1 287 ? 26.518 -9.008 -39.301 1.00 53.41 287 ALA A O 1
ATOM 2386 N N . LYS A 1 288 ? 26.896 -10.129 -41.223 1.00 49.47 288 LYS A N 1
ATOM 2387 C CA . LYS A 1 288 ? 28.280 -9.683 -41.392 1.00 49.47 288 LYS A CA 1
ATOM 2388 C C . LYS A 1 288 ? 28.272 -8.149 -41.388 1.00 49.47 288 LYS A C 1
ATOM 2390 O O . LYS A 1 288 ? 27.473 -7.580 -42.138 1.00 49.47 288 LYS A O 1
ATOM 2395 N N . PRO A 1 289 ? 29.121 -7.482 -40.588 1.00 53.41 289 PRO A N 1
ATOM 2396 C CA . PRO A 1 289 ? 29.319 -6.052 -40.757 1.00 53.41 289 PRO A CA 1
ATOM 2397 C C . PRO A 1 289 ? 29.706 -5.797 -42.224 1.00 53.41 289 PRO A C 1
ATOM 2399 O O . PRO A 1 289 ? 30.430 -6.619 -42.801 1.00 53.41 289 PRO A O 1
ATOM 2402 N N . PRO A 1 290 ? 29.177 -4.736 -42.857 1.00 56.38 290 PRO A N 1
ATOM 2403 C CA . PRO A 1 290 ? 29.510 -4.418 -44.237 1.00 56.38 290 PRO A CA 1
ATOM 2404 C C . PRO A 1 290 ? 31.023 -4.227 -44.312 1.00 56.38 290 PRO A C 1
ATOM 2406 O O . PRO A 1 290 ? 31.582 -3.390 -43.608 1.00 56.38 290 PRO A O 1
ATOM 2409 N N . GLY A 1 291 ? 31.678 -5.094 -45.083 1.00 57.00 291 GLY A N 1
ATOM 2410 C CA . GLY A 1 291 ? 33.120 -5.067 -45.256 1.00 57.00 291 GLY A CA 1
ATOM 2411 C C . GLY A 1 291 ? 33.547 -3.778 -45.940 1.00 57.00 291 GLY A C 1
ATOM 2412 O O . GLY A 1 291 ? 32.925 -3.363 -46.920 1.00 57.00 291 GLY A O 1
ATOM 2413 N N . ASP A 1 292 ? 34.616 -3.191 -45.410 1.00 51.75 292 ASP A N 1
ATOM 2414 C CA . ASP A 1 292 ? 35.390 -2.138 -46.054 1.00 51.75 292 ASP A CA 1
ATOM 2415 C C . ASP A 1 292 ? 35.690 -2.537 -47.506 1.00 51.75 292 ASP A C 1
ATOM 2417 O O . ASP A 1 292 ? 36.294 -3.582 -47.769 1.00 51.75 292 ASP A O 1
ATOM 2421 N N . SER A 1 293 ? 35.208 -1.713 -48.439 1.00 53.25 293 SER A N 1
ATOM 2422 C CA . SER A 1 293 ? 35.569 -1.716 -49.860 1.00 53.25 293 SER A CA 1
ATOM 2423 C C . SER A 1 293 ? 36.176 -0.366 -50.195 1.00 53.25 293 SER A C 1
ATOM 2425 O O . SER A 1 293 ? 35.526 0.644 -49.838 1.00 53.25 293 SER A O 1
#

pLDDT: mean 75.55, std 13.36, range [42.38, 95.62]

InterPro domains:
  IPR052580 Probable Lipid Hydrolase [PTHR46394] (1-283)

Secondary structure (DSSP, 8-state):
--GGG-HHHHHHH---HHHHHHTTS---SS-TT--TT--HHHHHHHHHH--EEEEE-SSS--TTHHHHHHHHHHHHHTT-S-GGGGGSPPSSHHHHHHHHHHHHHHHHHHHHHHHHHHHHHHHHHHHHHHHHS-SSHHHHHHHHHHHS-GGGGGGTSTT---HHHHHHHHT--STTSPPPHHHHHHHHHHHHHHHHHHHHHS------SHHHHHHHHHHHHH--SPPPHHHHTTEEEEE-TT--TT--S--HHHHHHHHHHHHHHHHHHHHHHHHHHTPPPPS----PPPPP-

Organism: Branchiostoma belcheri (NCBI:txid7741)

Foldseek 3Di:
DPPCPFQLNVCVVPPPVQVVLVVLDDADPDAPQDDPPDDPVVSVVVLVVDFAEAEAAPLRDARCVVVLVVLLVVVVVVVPDPCVVLPDDDPDPLVVVQVVLVVVLVVVLVVVLVVLVVVLVLVVVLLVVLVPFPLDLVRSLVSQCVSDPQVCLCVQPNPDRDSVVSSCVLQPADPPHGRDPVSNVSSSSRSSVSVNVSCVSVPPRDDPDPVSVVVVVCVVVVPNHGHDPSNSLRYQYFHLHRDDPPCPPQDPSSVVSRVSSSVSSVVSSVVSNCVVVVPDPDPPPPPPDPDDD

Sequence (293 aa):
MDDKDSFKKRLEEETDEVKTTSYFYLQSNEARFRPENVSEEQRKQQLQKTLGLMVYSQTDRKAYQHVFSKRIEDFTAAGELDLKKEKERPRTTLAKKYERNEHRRNRRMRREIETMQKDNDEKKQRLDEVLKAPRTREDMLKCFKEKFPKEELRDFVDGAESHEVVFDVLFAKYSDGPVTDETIKSVSNNWEPFRKKLLEVVPQRIIDTPAELNTKYLELVGQSKPIKEEDVGRCIAIDVDYVGTMDFNVEPEDQTFLMRQGALATLAFLEDYVKRHNLQPSNSTLAKPPGDS

Radius of gyration: 26.28 Å; chains: 1; bounding box: 68×44×84 Å